Protein AF-A0A143ZZD9-F1 (afdb_monomer)

Nearest PDB structures (foldseek):
  1ru4-assembly1_A  TM=4.275E-01  e=3.429E-02  Dickeya chrysanthemi
  8tne-assembly2_B  TM=5.171E-01  e=6.444E+00  Butyrivibrio proteoclasticus
  5awf-assembly2_E  TM=1.787E-01  e=1.586E-01  Escherichia coli K-12
  6n2b-assembly1_A  TM=2.627E-01  e=2.069E+00  Caldicellulosiruptor acetigenus I77R1B
  4urr-assembly2_E  TM=2.099E-01  e=9.386E-01  Lederbergvirus Sf6

Solvent-accessible surface area (backbone atoms only — not comparable to full-atom values): 11621 Å² total; per-residue (Å²): 121,43,84,76,34,48,80,45,69,45,90,54,68,42,76,50,79,96,39,60,62,47,64,21,77,32,47,28,35,40,34,30,67,64,25,41,40,38,32,78,32,34,46,29,13,29,62,73,21,38,31,33,40,29,44,28,20,38,36,40,22,24,41,37,16,32,60,30,86,86,46,11,4,26,34,38,34,52,31,34,82,70,12,36,30,44,6,65,86,45,37,19,32,38,32,21,38,37,7,40,40,40,36,33,33,18,36,35,27,16,53,36,85,56,45,28,17,31,37,36,47,13,44,35,40,38,41,30,56,24,38,31,36,39,62,52,92,82,29,68,66,24,20,14,34,32,32,43,20,48,38,35,39,40,30,49,33,36,22,40,10,40,34,9,22,10,35,37,38,68,22,61,83,12,39,37,38,36,42,37,29,38,36,29,10,64,42,70,75,91,77,82,90,68,79,52,42,34,15,30,36,38,30,30,35,39,43,37,30,51,26,41,35,32,15,31,23,24,32,36,30,34,55,55,84,75,73,68,61,91,59,68,64,61,68,45,78,46,73,58,44,79,44,79,34,91,86,44,75,97,52,46,63,66,42,45,64,135

Foldseek 3Di:
DQAPAEEDEDPEAAADPPDQEDERAAAHEYEQVAYEYEDVHEYEYAWQYEYEYEEAYEYAYAYEWAADALTTYEYHYHYDQRHEQHYAPAANYEYYANYEYAEEHYEFEYNDAQEENHYEPYAEYHYEHYEFDDPHQPHANYESYAYQHQEYEYEQYEFHQAQYADEHHPHLNHEYEYHEYEFEHAHDDPDDPDAGDANYEHRHAYEYENYEFEDLAARYEHEDDPPQDPWRPRYDYYNYHYHHHPNSPPHYNYTYDD

Mean predicted aligned error: 4.55 Å

Secondary structure (DSSP, 8-state):
-TTT-EEEE-SS-EEETT-SEEEESS-EEEE-TT-EEEEEEEEEE-TT-EEEEESSEEEEEEEEE---TT---EEEEE--TTEEEEESSS-SEEE-TT-EEEEES-EEEE--TT-EEEEE-SSEEEEES-EEEE--TT-SS-EEEEE--SEEEEES-EEE-TTSEEEEE--TT-EEEEES-EEEE----SSSSPPPPPSEEESSEEEEES-EEEESS-SEEE--SSSPPSS--SEEEES-EEEEPTT--S--SEEE--

Sequence (258 aa):
MADQGGEIKLTDNVNIENASEVVFSKDTTIDMNGYTLDINGSIKSAVGTTLTVKGNGVLNGALYADRKFNNGSNLVIEAGDDFTVNSPGDYAVYSGLGSSVTIHGGTYINSKKGNSVIQMLGNSLEIKDATINVAVDTVLNGAGISSNASENYLENVTVNGKYSIAVDFVNEYGKAVIRGGSFITDKKVDDGGFKPNPTIRYKGSLDISGADITRIGHGILYSRSNPVPTEAENLTCTGCTFHVVEGSVGYNDIDYRK

Structure (mmCIF, N/CA/C/O backbone):
data_AF-A0A143ZZD9-F1
#
_entry.id   AF-A0A143ZZD9-F1
#
loop_
_atom_site.group_PDB
_atom_site.id
_atom_site.type_symbol
_atom_site.label_atom_id
_atom_site.label_alt_id
_atom_site.label_comp_id
_atom_site.label_asym_id
_atom_site.label_entity_id
_atom_site.label_seq_id
_atom_site.pdbx_PDB_ins_code
_atom_site.Cartn_x
_atom_site.Cartn_y
_atom_site.Cartn_z
_atom_site.occupancy
_atom_site.B_iso_or_equiv
_atom_site.auth_seq_id
_atom_site.auth_comp_id
_atom_site.auth_asym_id
_atom_site.auth_atom_id
_atom_site.pdbx_PDB_model_num
ATOM 1 N N . MET A 1 1 ? -16.157 4.409 24.469 1.00 53.84 1 MET A N 1
ATOM 2 C CA . MET A 1 1 ? -15.141 3.408 24.075 1.00 53.84 1 MET A CA 1
ATOM 3 C C . MET A 1 1 ? -13.836 4.077 23.654 1.00 53.84 1 MET A C 1
ATOM 5 O O . MET A 1 1 ? -12.802 3.678 24.164 1.00 53.84 1 MET A O 1
ATOM 9 N N . ALA A 1 2 ? -13.866 5.130 22.829 1.00 60.47 2 ALA A N 1
ATOM 10 C CA . ALA A 1 2 ? -12.647 5.735 22.285 1.00 60.47 2 ALA A CA 1
ATOM 11 C C . ALA A 1 2 ? -11.718 6.481 23.276 1.00 60.47 2 ALA A C 1
ATOM 13 O O . ALA A 1 2 ? -10.512 6.530 23.052 1.00 60.47 2 ALA A O 1
ATOM 14 N N . ASP A 1 3 ? -12.238 7.004 24.393 1.00 60.69 3 ASP A N 1
ATOM 15 C CA . ASP A 1 3 ? -11.459 7.858 25.316 1.00 60.69 3 ASP A CA 1
ATOM 16 C C . ASP A 1 3 ? -10.693 7.109 26.422 1.00 60.69 3 ASP A C 1
ATOM 18 O O . ASP A 1 3 ? -9.952 7.710 27.214 1.00 60.69 3 ASP A O 1
ATOM 22 N N . GLN A 1 4 ? -10.878 5.791 26.531 1.00 68.81 4 GLN A N 1
ATOM 23 C CA . GLN A 1 4 ? -10.247 4.995 27.589 1.00 68.81 4 GLN A CA 1
ATOM 24 C C . GLN A 1 4 ? -8.945 4.319 27.140 1.00 68.81 4 GLN A C 1
ATOM 26 O O . GLN A 1 4 ? -8.066 4.143 27.983 1.00 68.81 4 GLN A O 1
ATOM 31 N N . GLY A 1 5 ? -8.762 4.077 25.837 1.00 80.81 5 GLY A N 1
ATOM 32 C CA . GLY A 1 5 ? -7.651 3.274 25.316 1.00 80.81 5 GLY A CA 1
ATOM 33 C C . GLY A 1 5 ? -7.784 1.793 25.688 1.00 80.81 5 GLY A C 1
ATOM 34 O O . GLY A 1 5 ? -8.827 1.360 26.181 1.00 80.81 5 GLY A O 1
ATOM 35 N N . GLY A 1 6 ? -6.710 1.029 25.493 1.00 92.31 6 GLY A N 1
ATOM 36 C CA . GLY A 1 6 ? -6.640 -0.383 25.883 1.00 92.31 6 GLY A CA 1
ATOM 37 C C . GLY A 1 6 ? -7.172 -1.339 24.817 1.00 92.31 6 GLY A C 1
ATOM 38 O O . GLY A 1 6 ? -7.123 -1.040 23.629 1.00 92.31 6 GLY A O 1
ATOM 39 N N . GLU A 1 7 ? -7.636 -2.518 25.225 1.00 95.56 7 GLU A N 1
ATOM 40 C CA . GLU A 1 7 ? -8.109 -3.555 24.303 1.00 95.56 7 GLU A CA 1
ATOM 41 C C . GLU A 1 7 ? -9.639 -3.601 24.251 1.00 95.56 7 GLU A C 1
ATOM 43 O O . GLU A 1 7 ? -10.313 -3.751 25.271 1.00 95.56 7 GLU A O 1
ATOM 48 N N . ILE A 1 8 ? -10.181 -3.495 23.041 1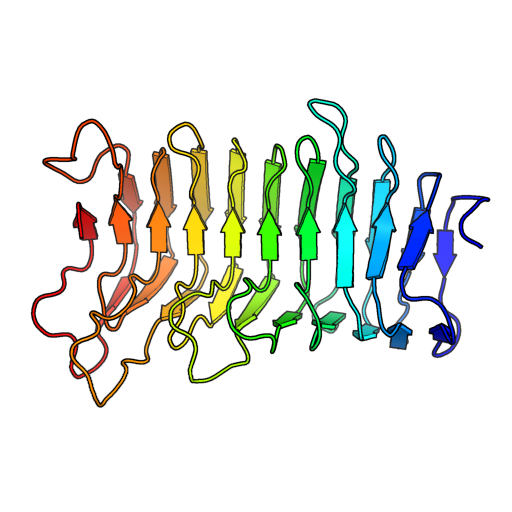.00 95.19 8 ILE A N 1
ATOM 49 C CA . ILE A 1 8 ? -11.589 -3.693 22.718 1.00 95.19 8 ILE A CA 1
ATOM 50 C C . ILE A 1 8 ? -11.681 -5.005 21.955 1.00 95.19 8 ILE A C 1
ATOM 52 O O . ILE A 1 8 ? -11.247 -5.091 20.809 1.00 95.19 8 ILE A O 1
ATOM 56 N N . LYS A 1 9 ? -12.259 -6.023 22.585 1.00 96.44 9 LYS A N 1
ATOM 57 C CA . LYS A 1 9 ? -12.524 -7.305 21.939 1.00 96.44 9 LYS A CA 1
ATOM 58 C C . LYS A 1 9 ? -13.968 -7.374 21.472 1.00 96.44 9 LYS A C 1
ATOM 60 O O . LYS A 1 9 ? -14.876 -7.252 22.293 1.00 96.44 9 LYS A O 1
ATOM 65 N N . LEU A 1 10 ? -14.178 -7.589 20.175 1.00 97.12 10 LEU A N 1
ATOM 66 C CA . LEU A 1 10 ? -15.518 -7.794 19.638 1.00 97.12 10 LEU A CA 1
ATOM 67 C C . LEU A 1 10 ? -16.070 -9.141 20.119 1.00 97.12 10 LEU A C 1
ATOM 69 O O . LEU A 1 10 ? -15.410 -10.182 20.053 1.00 97.12 10 LEU A O 1
ATOM 73 N N . THR A 1 11 ? -17.294 -9.115 20.636 1.00 97.19 11 THR A N 1
ATOM 74 C CA . THR A 1 11 ? -18.030 -10.312 21.076 1.00 97.19 11 THR A CA 1
ATOM 75 C C . THR A 1 11 ? -19.291 -10.561 20.255 1.00 97.19 11 THR A C 1
ATOM 77 O O . THR A 1 11 ? -19.959 -11.561 20.482 1.00 97.19 11 THR A O 1
ATOM 80 N N . ASP A 1 12 ? -19.615 -9.641 19.350 1.00 98.06 12 ASP A N 1
ATOM 81 C CA . ASP A 1 12 ? -20.697 -9.707 18.371 1.00 98.06 12 ASP A CA 1
ATOM 82 C C . ASP A 1 12 ? -20.350 -8.746 17.217 1.00 98.06 12 ASP A C 1
ATOM 84 O O . ASP A 1 12 ? -19.409 -7.949 17.330 1.00 98.06 12 ASP A O 1
ATOM 88 N N . ASN A 1 13 ? -21.112 -8.796 16.128 1.00 98.12 13 ASN A N 1
ATOM 89 C CA . ASN A 1 13 ? -21.052 -7.790 15.076 1.00 98.12 13 ASN A CA 1
ATOM 90 C C . ASN A 1 13 ? -21.440 -6.417 15.640 1.00 98.12 13 ASN A C 1
ATOM 92 O O . ASN A 1 13 ? -22.396 -6.283 16.408 1.00 98.12 13 ASN A O 1
ATOM 96 N N . VAL A 1 14 ? -20.713 -5.380 15.236 1.00 97.25 14 VAL A N 1
ATOM 97 C CA . VAL A 1 14 ? -20.917 -4.011 15.713 1.00 97.25 14 VAL A CA 1
ATOM 98 C C . VAL A 1 14 ? -21.222 -3.108 14.533 1.00 97.25 14 VAL A C 1
ATOM 100 O O . VAL A 1 14 ? -20.410 -2.984 13.625 1.00 97.25 14 VAL A O 1
ATOM 103 N N . ASN A 1 15 ? -22.359 -2.417 14.594 1.00 96.38 15 ASN A N 1
ATOM 104 C CA . ASN A 1 15 ? -22.701 -1.348 13.664 1.00 96.38 15 ASN A CA 1
ATOM 105 C C . ASN A 1 15 ? -22.587 0.009 14.365 1.00 96.38 15 ASN A C 1
ATOM 107 O O . ASN A 1 15 ? -23.293 0.277 15.341 1.00 96.38 15 ASN A O 1
ATOM 111 N N . ILE A 1 16 ? -21.691 0.868 13.885 1.00 93.31 16 ILE A N 1
ATOM 112 C CA . ILE A 1 16 ? -21.521 2.229 14.394 1.00 93.31 16 ILE A CA 1
ATOM 113 C C . ILE A 1 16 ? -22.418 3.158 13.578 1.00 93.31 16 ILE A C 1
ATOM 115 O O . ILE A 1 16 ? -22.030 3.725 12.554 1.00 93.31 16 ILE A O 1
ATOM 119 N N . GLU A 1 17 ? -23.645 3.324 14.059 1.00 87.12 17 GLU A N 1
ATOM 120 C CA . GLU A 1 17 ? -24.625 4.215 13.449 1.00 87.12 17 GLU A CA 1
ATOM 121 C C . GLU A 1 17 ? -24.361 5.677 13.843 1.00 87.12 17 GLU A C 1
ATOM 123 O O . GLU A 1 17 ? -24.069 5.990 14.997 1.00 87.12 17 GLU A O 1
ATOM 128 N N . ASN A 1 18 ? -24.520 6.597 12.886 1.00 84.50 18 ASN A N 1
ATOM 129 C CA . ASN A 1 18 ? -24.444 8.055 13.082 1.00 84.50 18 ASN A CA 1
ATOM 130 C C . ASN A 1 18 ? -23.054 8.644 13.392 1.00 84.50 18 ASN A C 1
ATOM 132 O O . ASN A 1 18 ? -22.969 9.796 13.818 1.00 84.50 18 ASN A O 1
ATOM 136 N N . ALA A 1 19 ? -21.967 7.916 13.125 1.00 86.19 19 ALA A N 1
ATOM 137 C CA . ALA A 1 19 ? -20.615 8.472 13.147 1.00 86.19 19 ALA A CA 1
ATOM 138 C C . ALA A 1 19 ? -19.928 8.285 11.791 1.00 86.19 19 ALA A C 1
ATOM 140 O O . ALA A 1 19 ? -19.825 7.171 11.283 1.00 86.19 19 ALA A O 1
ATOM 141 N N . SER A 1 20 ? -19.418 9.377 11.218 1.00 88.50 20 SER A N 1
ATOM 142 C CA . SER A 1 20 ? -18.525 9.312 10.054 1.00 88.50 20 SER A CA 1
ATOM 143 C C . SER A 1 20 ? -17.092 8.958 10.453 1.00 88.50 20 SER A C 1
ATOM 145 O O . SER A 1 20 ? -16.287 8.570 9.610 1.00 88.50 20 SER A O 1
ATOM 147 N N . GLU A 1 21 ? -16.744 9.128 11.731 1.00 91.94 21 GLU A N 1
ATOM 148 C CA . GLU A 1 21 ? -15.408 8.866 12.258 1.00 91.94 21 GLU A CA 1
ATOM 149 C C . GLU A 1 21 ? -15.482 8.426 13.723 1.00 91.94 21 GLU A C 1
ATOM 151 O O . GLU A 1 21 ? -16.224 9.010 14.514 1.00 91.94 21 GLU A O 1
ATOM 156 N N . VAL A 1 22 ? -14.667 7.442 14.097 1.00 93.56 22 VAL A N 1
ATOM 157 C CA . VAL A 1 22 ? -14.357 7.119 15.495 1.00 93.56 22 VAL A CA 1
ATOM 158 C C . VAL A 1 22 ? -12.868 7.318 15.705 1.00 93.56 22 VAL A C 1
ATOM 160 O O . VAL A 1 22 ? -12.057 6.624 15.099 1.00 93.56 22 VAL A O 1
ATOM 163 N N . VAL A 1 23 ? -12.513 8.276 16.559 1.00 94.50 23 VAL A N 1
ATOM 164 C CA . VAL A 1 23 ? -11.123 8.678 16.797 1.00 94.50 23 VAL A CA 1
ATOM 165 C C . VAL A 1 23 ? -10.688 8.238 18.187 1.00 94.50 23 VAL A C 1
ATOM 167 O O . VAL A 1 23 ? -11.232 8.705 19.186 1.00 94.50 23 VAL A O 1
ATOM 170 N N . PHE A 1 24 ? -9.685 7.368 18.255 1.00 94.75 24 PHE A N 1
ATOM 171 C CA . PHE A 1 24 ? -9.070 6.931 19.501 1.00 94.75 24 PHE A CA 1
ATOM 172 C C . PHE A 1 24 ? -8.001 7.929 19.942 1.00 94.75 24 PHE A C 1
ATOM 174 O O . PHE A 1 24 ? -6.993 8.120 19.266 1.00 94.75 24 PHE A O 1
ATOM 181 N N . SER A 1 25 ? -8.232 8.576 21.087 1.00 94.12 25 SER A N 1
ATOM 182 C CA . SER A 1 25 ? -7.338 9.584 21.679 1.00 94.12 25 SER A CA 1
ATOM 183 C C . SER A 1 25 ? -6.225 8.983 22.548 1.00 94.12 25 SER A C 1
ATOM 185 O O . SER A 1 25 ? -5.414 9.711 23.122 1.00 94.12 25 SER A O 1
ATOM 187 N N . LYS A 1 26 ? -6.186 7.652 22.644 1.00 94.06 26 LYS A N 1
ATOM 188 C CA . LYS A 1 26 ? -5.197 6.852 23.367 1.00 94.06 26 LYS A CA 1
ATOM 189 C C . LYS A 1 26 ? -4.886 5.592 22.577 1.00 94.06 26 LYS A C 1
ATOM 191 O O . LYS A 1 26 ? -5.716 5.140 21.786 1.00 94.06 26 LYS A O 1
ATOM 196 N N . ASP A 1 27 ? -3.740 4.993 22.879 1.00 96.62 27 ASP A N 1
ATOM 197 C CA . ASP A 1 27 ? -3.358 3.705 22.312 1.00 96.62 27 ASP A CA 1
ATOM 198 C C . ASP A 1 27 ? -4.459 2.671 22.538 1.00 96.62 27 ASP A C 1
ATOM 200 O O . ASP A 1 27 ? -4.914 2.449 23.667 1.00 96.62 27 ASP A O 1
ATOM 204 N N . THR A 1 28 ? -4.922 2.084 21.439 1.00 97.38 28 THR A N 1
ATOM 205 C CA . THR A 1 28 ? -6.075 1.188 21.436 1.00 97.38 28 THR A CA 1
ATOM 206 C C . THR A 1 28 ? -5.804 -0.003 20.540 1.00 97.38 28 THR A C 1
ATOM 208 O O . THR A 1 28 ? -5.287 0.149 19.440 1.00 97.38 28 THR A O 1
ATOM 211 N N . THR A 1 29 ? -6.191 -1.188 20.993 1.00 97.88 29 THR A N 1
ATOM 212 C CA . THR A 1 29 ? -6.260 -2.398 20.176 1.00 97.88 29 THR A CA 1
ATOM 213 C C . THR A 1 29 ? -7.716 -2.784 19.963 1.00 97.88 29 THR A C 1
ATOM 215 O O . THR A 1 29 ? -8.461 -2.894 20.931 1.00 97.88 29 THR A O 1
ATOM 218 N N . ILE A 1 30 ? -8.112 -3.027 18.718 1.00 97.25 30 ILE A N 1
ATOM 219 C CA . ILE A 1 30 ? -9.377 -3.670 18.366 1.00 97.25 30 ILE A CA 1
ATOM 220 C C . ILE A 1 30 ? -9.064 -5.119 17.986 1.00 97.25 30 ILE A C 1
ATOM 222 O O . ILE A 1 30 ? -8.418 -5.368 16.971 1.00 97.25 30 ILE A O 1
ATOM 226 N N . ASP A 1 31 ? -9.497 -6.069 18.811 1.00 97.25 31 ASP A N 1
ATOM 227 C CA . ASP A 1 31 ? -9.520 -7.492 18.468 1.00 97.25 31 ASP A CA 1
ATOM 228 C C . ASP A 1 31 ? -10.836 -7.799 17.751 1.00 97.25 31 ASP A C 1
ATOM 230 O O . ASP A 1 31 ? -11.908 -7.802 18.366 1.00 97.25 31 ASP A O 1
ATOM 234 N N . MET A 1 32 ? -10.738 -8.034 16.444 1.00 97.94 32 MET A N 1
ATOM 235 C CA . MET A 1 32 ? -11.876 -8.304 15.570 1.00 97.94 32 MET A CA 1
ATOM 236 C C . MET A 1 32 ? -12.557 -9.631 15.914 1.00 97.94 32 MET A C 1
ATOM 238 O O . MET A 1 32 ? -13.767 -9.752 15.739 1.00 97.94 32 MET A O 1
ATOM 242 N N . ASN A 1 33 ? -11.804 -10.604 16.448 1.00 96.94 33 ASN A N 1
ATOM 243 C CA . ASN A 1 33 ? -12.307 -11.864 17.003 1.00 96.94 33 ASN A CA 1
ATOM 244 C C . ASN A 1 33 ? -13.345 -12.603 16.120 1.00 96.94 33 ASN A C 1
ATOM 246 O O . ASN A 1 33 ? -14.272 -13.232 16.625 1.00 96.94 33 ASN A O 1
ATOM 250 N N . GLY A 1 34 ? -13.197 -12.519 14.796 1.00 97.81 34 GLY A N 1
ATOM 251 C CA . GLY A 1 34 ? -14.070 -13.143 13.799 1.00 97.81 34 GLY A CA 1
ATOM 252 C C . GLY A 1 34 ? -15.352 -12.371 13.465 1.00 97.81 34 GLY A C 1
ATOM 253 O O . GLY A 1 34 ? -16.140 -12.853 12.656 1.00 97.81 34 GLY A O 1
ATOM 254 N N . TYR A 1 35 ? -15.574 -11.197 14.057 1.00 98.50 35 TYR A N 1
ATOM 255 C CA . TYR A 1 35 ? -16.793 -10.406 13.881 1.00 98.50 35 TYR A CA 1
ATOM 256 C C . TYR A 1 35 ? -16.652 -9.304 12.831 1.00 98.50 35 TYR A C 1
ATOM 258 O O . TYR A 1 35 ? -15.561 -8.965 12.363 1.00 98.50 35 TYR A O 1
ATOM 266 N N . THR A 1 36 ? -17.801 -8.740 12.461 1.00 98.44 36 THR A N 1
ATOM 267 C CA . THR A 1 36 ? -17.899 -7.588 11.567 1.00 98.44 36 THR A CA 1
ATOM 268 C C . THR A 1 36 ? -17.981 -6.290 12.364 1.00 98.44 36 THR A C 1
ATOM 270 O O . THR A 1 36 ? -18.746 -6.188 13.323 1.00 98.44 36 THR A O 1
ATOM 273 N N . LEU A 1 37 ? -17.211 -5.289 11.945 1.00 97.44 37 LEU A N 1
ATOM 274 C CA . LEU A 1 37 ? -17.324 -3.903 12.373 1.00 97.44 37 LEU A CA 1
ATOM 275 C C . LEU A 1 37 ? -17.768 -3.056 11.178 1.00 97.44 37 LEU A C 1
ATOM 277 O O . LEU A 1 37 ? -17.013 -2.867 10.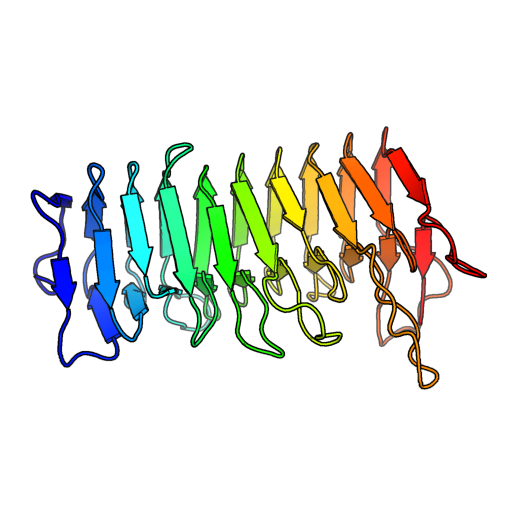225 1.00 97.44 37 LEU A O 1
ATOM 281 N N . ASP A 1 38 ? -18.985 -2.538 11.243 1.00 96.62 38 ASP A N 1
ATOM 282 C CA . ASP A 1 38 ? -19.566 -1.657 10.240 1.00 96.62 38 ASP A CA 1
ATOM 283 C C . ASP A 1 38 ? -19.475 -0.198 10.696 1.00 96.62 38 ASP A C 1
ATOM 285 O O . ASP A 1 38 ? -19.910 0.167 11.792 1.00 96.62 38 ASP A O 1
ATOM 289 N N . ILE A 1 39 ? -18.923 0.660 9.839 1.00 93.69 39 ILE A N 1
ATOM 290 C CA . ILE A 1 39 ? -18.944 2.112 10.005 1.00 93.69 39 ILE A CA 1
ATOM 291 C C . ILE A 1 39 ? -19.066 2.784 8.636 1.00 93.69 39 ILE A C 1
ATOM 293 O O . ILE A 1 39 ? -18.285 2.532 7.721 1.00 93.69 39 ILE A O 1
ATOM 297 N N . ASN A 1 40 ? -20.016 3.711 8.487 1.00 89.31 40 ASN A N 1
ATOM 298 C CA . ASN A 1 40 ? -20.133 4.531 7.276 1.00 89.31 40 ASN A CA 1
ATOM 299 C C . ASN A 1 40 ? -19.105 5.678 7.295 1.00 89.31 40 ASN A C 1
ATOM 301 O O . ASN A 1 40 ? -19.453 6.861 7.334 1.00 89.31 40 ASN A O 1
ATOM 305 N N . GLY A 1 41 ? -17.830 5.311 7.387 1.00 92.19 41 GLY A N 1
ATOM 306 C CA . GLY A 1 41 ? -16.794 6.211 7.847 1.00 92.19 41 GLY A CA 1
ATOM 307 C C . GLY A 1 41 ? -15.456 5.533 8.099 1.00 92.19 41 GLY A C 1
ATOM 308 O O . GLY A 1 41 ? -15.073 4.581 7.419 1.00 92.19 41 GLY A O 1
ATOM 309 N N . SER A 1 42 ? -14.730 6.046 9.087 1.00 93.88 42 SER A N 1
ATOM 310 C CA . SER A 1 42 ? -13.382 5.573 9.406 1.00 93.88 42 SER A CA 1
ATOM 311 C C . SER A 1 42 ? -13.140 5.398 10.897 1.00 93.88 42 SER A C 1
ATOM 313 O O . SER A 1 42 ? -13.643 6.149 11.732 1.00 93.88 42 SER A O 1
ATOM 315 N N . ILE A 1 43 ? -12.312 4.413 11.216 1.00 95.62 43 ILE A N 1
ATOM 316 C CA . ILE A 1 43 ? -11.724 4.226 12.531 1.00 95.62 43 ILE A CA 1
ATOM 317 C C . ILE A 1 43 ? -10.317 4.826 12.497 1.00 95.62 43 ILE A C 1
ATOM 319 O O . ILE A 1 43 ? -9.534 4.526 11.592 1.00 95.62 43 ILE A O 1
ATOM 323 N N . LYS A 1 44 ? -9.999 5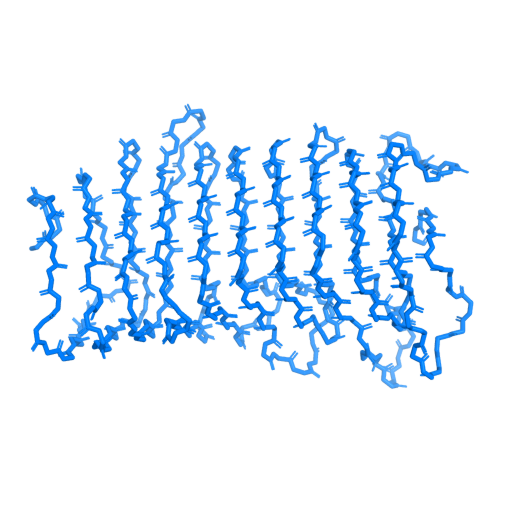.705 13.450 1.00 94.94 44 LYS A N 1
ATOM 324 C CA . LYS A 1 44 ? -8.784 6.524 13.412 1.00 94.94 44 LYS A CA 1
ATOM 325 C C . LYS A 1 44 ? -7.978 6.463 14.702 1.00 94.94 44 LYS A C 1
ATOM 327 O O . LYS A 1 44 ? -8.558 6.500 15.787 1.00 94.94 44 LYS A O 1
ATOM 332 N N . SER A 1 45 ? -6.654 6.492 14.589 1.00 95.56 45 SER A N 1
ATOM 333 C CA . SER A 1 45 ? -5.769 6.906 15.684 1.00 95.56 45 SER A CA 1
ATOM 334 C C . SER A 1 45 ? -5.562 8.419 15.667 1.00 95.56 45 SER A C 1
ATOM 336 O O . SER A 1 45 ? -5.316 9.020 14.619 1.00 95.56 45 SER A O 1
ATOM 338 N N . ALA A 1 46 ? -5.659 9.053 16.836 1.00 93.88 46 ALA A N 1
ATOM 339 C CA . ALA A 1 46 ? -5.294 10.454 17.002 1.00 93.88 46 ALA A CA 1
ATOM 340 C C . ALA A 1 46 ? -3.771 10.637 16.956 1.00 93.88 46 ALA A C 1
ATOM 342 O O . ALA A 1 46 ? -2.997 9.728 17.261 1.00 93.88 46 ALA A O 1
ATOM 343 N N . VAL A 1 47 ? -3.336 11.852 16.633 1.00 94.00 47 VAL A N 1
ATOM 344 C CA . VAL A 1 47 ? -1.932 12.289 16.670 1.00 94.00 47 VAL A CA 1
ATOM 345 C C . VAL A 1 47 ? -1.201 11.803 17.929 1.00 94.00 47 VAL A C 1
ATOM 347 O O . VAL A 1 47 ? -1.655 12.051 19.046 1.00 94.00 47 VAL A O 1
ATOM 350 N N . GLY A 1 48 ? -0.033 11.179 17.748 1.00 92.75 48 GLY A N 1
ATOM 351 C CA . GLY A 1 48 ? 0.803 10.686 18.846 1.00 92.75 48 GLY A CA 1
ATOM 352 C C . GLY A 1 48 ? 0.305 9.403 19.518 1.00 92.75 48 GLY A C 1
ATOM 353 O O . GLY A 1 48 ? 0.833 9.046 20.567 1.00 92.75 48 GLY A O 1
ATOM 354 N N . THR A 1 49 ? -0.691 8.725 18.941 1.00 95.44 49 THR A N 1
ATOM 355 C CA . THR A 1 49 ? -1.227 7.451 19.447 1.00 95.44 49 THR A CA 1
ATOM 356 C C . THR A 1 49 ? -1.120 6.344 18.406 1.00 95.44 49 THR A C 1
ATOM 358 O O . THR A 1 49 ? -0.894 6.604 17.220 1.00 95.44 49 THR A O 1
ATOM 361 N N . THR A 1 50 ? -1.312 5.107 18.850 1.00 96.88 50 THR A N 1
ATOM 362 C CA . THR A 1 50 ? -1.335 3.909 18.012 1.00 96.88 50 THR A CA 1
ATOM 363 C C . THR A 1 50 ? -2.707 3.251 18.056 1.00 96.88 50 THR A C 1
ATOM 365 O O . THR A 1 50 ? -3.221 2.932 19.127 1.00 96.88 50 THR A O 1
ATOM 368 N N . LEU A 1 51 ? -3.285 3.000 16.884 1.00 97.88 51 LEU A N 1
ATOM 369 C CA . LEU A 1 51 ? -4.412 2.085 16.748 1.00 97.88 51 LEU A CA 1
ATOM 370 C C . LEU A 1 51 ? -3.893 0.764 16.183 1.00 97.88 51 LEU A C 1
ATOM 372 O O . LEU A 1 51 ? -3.344 0.725 15.082 1.00 97.88 51 LEU A O 1
ATOM 376 N N . THR A 1 52 ? -4.107 -0.302 16.943 1.00 98.38 52 THR A N 1
ATOM 377 C CA . THR A 1 52 ? -3.846 -1.672 16.525 1.00 98.38 52 THR A CA 1
ATOM 378 C C . THR A 1 52 ? -5.159 -2.355 16.162 1.00 98.38 52 THR A C 1
ATOM 380 O O . THR A 1 52 ? -6.118 -2.289 16.927 1.00 98.38 52 THR A O 1
ATOM 383 N N . VAL A 1 53 ? -5.218 -3.044 15.029 1.00 98.19 53 VAL A N 1
ATOM 384 C CA . VAL A 1 53 ? -6.315 -3.957 14.677 1.00 98.19 53 VAL A CA 1
ATOM 385 C C . VAL A 1 53 ? -5.734 -5.356 14.585 1.00 98.19 53 VAL A C 1
ATOM 387 O O . VAL A 1 53 ? -4.713 -5.535 13.929 1.00 98.19 53 VAL A O 1
ATOM 390 N N . LYS A 1 54 ? -6.334 -6.339 15.258 1.00 97.50 54 LYS A N 1
ATOM 391 C CA . LYS A 1 54 ? -5.827 -7.715 15.254 1.00 97.50 54 LYS A CA 1
ATOM 392 C C . LYS A 1 54 ? -6.921 -8.759 15.076 1.00 97.50 54 LYS A C 1
ATOM 394 O O . LYS A 1 54 ? -8.077 -8.521 15.424 1.00 97.50 54 LYS A O 1
ATOM 399 N N . GLY A 1 55 ? -6.509 -9.935 14.609 1.00 97.00 55 GLY A N 1
ATOM 400 C CA . GLY A 1 55 ? -7.379 -11.095 14.432 1.00 97.00 55 GLY A CA 1
ATOM 401 C C . GLY A 1 55 ? -8.218 -11.046 13.152 1.00 97.00 55 GLY A C 1
ATOM 402 O O . GLY A 1 55 ? -8.219 -10.062 12.416 1.00 97.00 55 GLY A O 1
ATOM 403 N N . ASN A 1 56 ? -8.928 -12.142 12.883 1.00 98.06 56 ASN A N 1
ATOM 404 C CA . ASN A 1 56 ? -9.819 -12.263 11.727 1.00 98.06 56 ASN A CA 1
ATOM 405 C C . ASN A 1 56 ? -11.109 -11.461 11.926 1.00 98.06 56 ASN A C 1
ATOM 407 O O . ASN A 1 56 ? -11.510 -11.197 13.058 1.00 98.06 56 ASN A O 1
ATOM 411 N N . GLY A 1 57 ? -11.793 -11.130 10.833 1.00 98.12 57 GLY A N 1
ATOM 412 C CA . GLY A 1 57 ? -13.059 -10.398 10.849 1.00 98.12 57 GLY A CA 1
ATOM 413 C C . GLY A 1 57 ? -13.206 -9.494 9.631 1.00 98.12 57 GLY A C 1
ATOM 414 O O . GLY A 1 57 ? -12.357 -9.482 8.743 1.00 98.12 57 GLY A O 1
ATOM 415 N N . VAL A 1 58 ? -14.280 -8.713 9.593 1.00 98.31 58 VAL A N 1
ATOM 416 C CA . VAL A 1 58 ? -14.549 -7.796 8.479 1.00 98.31 58 VAL A CA 1
ATOM 417 C C . VAL A 1 58 ? -14.712 -6.382 9.010 1.00 98.31 58 VAL A C 1
ATOM 419 O O . VAL A 1 58 ? -15.526 -6.138 9.890 1.00 98.31 58 VAL A O 1
ATOM 422 N N . LEU A 1 59 ? -13.960 -5.435 8.465 1.00 97.62 59 LEU A N 1
ATOM 423 C CA . LEU A 1 59 ? -14.202 -4.010 8.639 1.00 97.62 59 LEU A CA 1
ATOM 424 C C . LEU A 1 59 ? -14.840 -3.463 7.364 1.00 97.62 59 LEU A C 1
ATOM 426 O O . LEU A 1 59 ? -14.179 -3.373 6.330 1.00 97.62 59 LEU A O 1
ATOM 430 N N . ASN A 1 60 ? -16.101 -3.050 7.443 1.00 96.56 60 ASN A N 1
ATOM 431 C CA . ASN A 1 60 ? -16.736 -2.269 6.386 1.00 96.56 60 ASN A CA 1
ATOM 432 C C . ASN A 1 60 ? -16.605 -0.791 6.756 1.00 96.56 60 ASN A C 1
ATOM 434 O O . ASN A 1 60 ? -17.326 -0.282 7.611 1.00 96.56 60 ASN A O 1
ATOM 438 N N . GLY A 1 61 ? -15.624 -0.128 6.155 1.00 95.06 61 GLY A N 1
ATOM 439 C CA . GLY A 1 61 ? -15.152 1.192 6.547 1.00 95.06 61 GLY A CA 1
ATOM 440 C C . GLY A 1 61 ? -13.677 1.351 6.197 1.00 95.06 61 GLY A C 1
ATOM 441 O O . GLY A 1 61 ? -13.155 0.648 5.332 1.00 95.06 61 GLY A O 1
ATOM 442 N N . ALA A 1 62 ? -12.993 2.263 6.880 1.00 95.94 62 ALA A N 1
ATOM 443 C CA . ALA A 1 62 ? -11.586 2.540 6.615 1.00 95.94 62 ALA A CA 1
ATOM 444 C C . ALA A 1 62 ? -10.743 2.742 7.878 1.00 95.94 62 ALA A C 1
ATOM 446 O O . ALA A 1 62 ? -11.262 3.143 8.921 1.00 95.94 62 ALA A O 1
ATOM 447 N N . LEU A 1 63 ? -9.430 2.523 7.763 1.00 97.50 63 LEU A N 1
ATOM 448 C CA . LEU A 1 63 ? -8.450 2.714 8.839 1.00 97.50 63 LEU A CA 1
ATOM 449 C C . LEU A 1 63 ? -7.567 3.932 8.571 1.00 97.50 63 LEU A C 1
ATOM 451 O O . LEU A 1 63 ? -6.993 4.059 7.489 1.00 97.50 63 LEU A O 1
ATOM 455 N N . TYR A 1 64 ? -7.483 4.847 9.540 1.00 95.62 64 TYR A N 1
ATOM 456 C CA . TYR A 1 64 ? -6.807 6.138 9.372 1.00 95.62 64 TYR A CA 1
ATOM 457 C C . TYR A 1 64 ? -5.763 6.398 10.455 1.00 95.62 64 TYR A C 1
ATOM 459 O O . TYR A 1 64 ? -6.062 6.341 11.646 1.00 95.62 64 TYR A O 1
ATOM 467 N N . ALA A 1 65 ? -4.568 6.786 10.018 1.00 95.19 65 ALA A N 1
ATOM 468 C CA . ALA A 1 65 ? -3.575 7.433 10.861 1.00 95.19 65 ALA A CA 1
ATOM 469 C C . ALA A 1 65 ? -3.686 8.954 10.663 1.00 95.19 65 ALA A C 1
ATOM 471 O O . ALA A 1 65 ? -3.416 9.465 9.568 1.00 95.19 65 ALA A O 1
ATOM 472 N N . ASP A 1 66 ? -4.102 9.690 11.695 1.00 89.44 66 ASP A N 1
ATOM 473 C CA . ASP A 1 66 ? -4.162 11.147 11.657 1.00 89.44 66 ASP A CA 1
ATOM 474 C C . ASP A 1 66 ? -2.777 11.803 11.511 1.00 89.44 66 ASP A C 1
ATOM 476 O O . ASP A 1 66 ? -1.747 11.284 11.956 1.00 89.44 66 ASP A O 1
ATOM 480 N N . ARG A 1 67 ? -2.765 12.967 10.854 1.00 87.44 67 ARG A N 1
ATOM 481 C CA . ARG A 1 67 ? -1.561 13.666 10.400 1.00 87.44 67 ARG A CA 1
ATOM 482 C C . ARG A 1 67 ? -1.064 14.684 11.417 1.00 87.44 67 ARG A C 1
ATOM 484 O O . ARG A 1 67 ? -1.816 15.528 11.898 1.00 87.44 67 ARG A O 1
ATOM 491 N N . LYS A 1 68 ? 0.253 14.741 11.585 1.00 81.12 68 LYS A N 1
ATOM 492 C CA . LYS A 1 68 ? 0.958 15.918 12.101 1.00 81.12 68 LYS A CA 1
ATOM 493 C C . LYS A 1 68 ? 2.409 15.840 11.662 1.00 81.12 68 LYS A C 1
ATOM 495 O O . LYS A 1 68 ? 3.061 14.815 11.824 1.00 81.12 68 LYS A O 1
ATOM 500 N N . PHE A 1 69 ? 2.922 16.938 11.113 1.00 74.31 69 PHE A N 1
ATOM 501 C CA . PHE A 1 69 ? 4.307 17.002 10.655 1.00 74.31 69 PHE A CA 1
ATOM 502 C C . PHE A 1 69 ? 5.269 16.560 11.776 1.00 74.31 69 PHE A C 1
ATOM 504 O O . PHE A 1 69 ? 5.230 17.117 12.873 1.00 74.31 69 PHE A O 1
ATOM 511 N N . ASN A 1 70 ? 6.083 15.534 11.496 1.00 72.06 70 ASN A N 1
ATOM 512 C CA . ASN A 1 70 ? 7.037 14.877 12.407 1.00 72.06 70 ASN A CA 1
ATOM 513 C C . ASN A 1 70 ? 6.469 14.226 13.682 1.00 72.06 70 ASN A C 1
ATOM 515 O O . ASN A 1 70 ? 7.245 13.833 14.548 1.00 72.06 70 ASN A O 1
ATOM 519 N N . ASN A 1 71 ? 5.151 14.119 13.836 1.00 81.31 71 ASN A N 1
ATOM 520 C CA . ASN A 1 71 ? 4.542 13.531 15.030 1.00 81.31 71 ASN A CA 1
ATOM 521 C C . ASN A 1 71 ? 3.134 13.017 14.716 1.00 81.31 71 ASN A C 1
ATOM 523 O O . ASN A 1 71 ? 2.180 13.408 15.381 1.00 81.31 71 ASN A O 1
ATOM 527 N N . GLY A 1 72 ? 2.991 12.252 13.631 1.00 87.44 72 GLY A N 1
ATOM 528 C CA . GLY A 1 72 ? 1.713 11.663 13.242 1.00 87.44 72 GLY A CA 1
ATOM 529 C C . GLY A 1 72 ? 1.283 10.563 14.210 1.00 87.44 72 GLY A C 1
ATOM 530 O O . GLY A 1 72 ? 1.801 10.432 15.318 1.00 87.44 72 GLY A O 1
ATOM 531 N N . SER A 1 73 ? 0.296 9.787 13.803 1.00 93.19 73 SER A N 1
ATOM 532 C CA . SER A 1 73 ? -0.166 8.619 14.557 1.00 93.19 73 SER A CA 1
ATOM 533 C C . SER A 1 73 ? 0.335 7.327 13.916 1.00 93.19 73 SER A C 1
ATOM 535 O O . SER A 1 73 ? 0.928 7.349 12.837 1.00 93.19 73 SER A O 1
ATOM 537 N N . ASN A 1 74 ? 0.106 6.195 14.570 1.00 95.88 74 ASN A N 1
ATOM 538 C CA . ASN A 1 74 ? 0.479 4.892 14.037 1.00 95.88 74 ASN A CA 1
ATOM 539 C C . ASN A 1 74 ? -0.760 4.036 13.780 1.00 95.88 74 ASN A C 1
ATOM 541 O O . ASN A 1 74 ? -1.740 4.088 14.535 1.00 95.88 74 ASN A O 1
ATOM 545 N N . LEU A 1 75 ? -0.683 3.227 12.727 1.00 97.81 75 LEU A N 1
ATOM 546 C CA . LEU A 1 75 ? -1.571 2.096 12.495 1.00 97.81 75 LEU A CA 1
ATOM 547 C C . LEU A 1 75 ? -0.750 0.817 12.477 1.00 97.81 75 LEU A C 1
ATOM 549 O O . LEU A 1 75 ? 0.238 0.721 11.749 1.00 97.81 75 LEU A O 1
ATOM 553 N N . VAL A 1 76 ? -1.194 -0.165 13.248 1.00 98.38 76 VAL A N 1
ATOM 554 C CA . VAL A 1 76 ? -0.642 -1.518 13.235 1.00 98.38 76 VAL A CA 1
ATOM 555 C C . VAL A 1 76 ? -1.787 -2.477 12.952 1.00 98.38 76 VAL A C 1
ATOM 557 O O . VAL A 1 76 ? -2.798 -2.460 13.648 1.00 98.38 76 VAL A O 1
ATOM 560 N N . ILE A 1 77 ? -1.673 -3.293 11.915 1.00 98.50 77 ILE A N 1
ATOM 561 C CA . ILE A 1 77 ? -2.693 -4.276 11.566 1.00 98.50 77 ILE A CA 1
ATOM 562 C C . ILE A 1 77 ? -2.037 -5.651 11.609 1.00 98.50 77 ILE A C 1
ATOM 564 O O . ILE A 1 77 ? -1.243 -5.979 10.740 1.00 98.50 77 ILE A O 1
ATOM 568 N N . GLU A 1 78 ? -2.360 -6.419 12.647 1.00 97.69 78 GLU A N 1
ATOM 569 C CA . GLU A 1 78 ? -1.916 -7.800 12.870 1.00 97.69 78 GLU A CA 1
ATOM 570 C C . GLU A 1 78 ? -3.069 -8.746 12.514 1.00 97.69 78 GLU A C 1
ATOM 572 O O . GLU A 1 78 ? -3.756 -9.317 13.372 1.00 97.69 78 GLU A O 1
ATOM 577 N N . ALA A 1 79 ? -3.350 -8.812 11.220 1.00 91.50 79 ALA A N 1
ATOM 578 C CA . ALA A 1 79 ? -4.450 -9.564 10.653 1.00 91.50 79 ALA A CA 1
ATOM 579 C C . ALA A 1 79 ? -4.092 -11.048 10.492 1.00 91.50 79 ALA A C 1
ATOM 581 O O . ALA A 1 79 ? -2.949 -11.407 10.220 1.00 91.50 79 ALA A O 1
ATOM 582 N N . GLY A 1 80 ? -5.090 -11.922 10.636 1.00 85.44 80 GLY A N 1
ATOM 583 C CA . GLY A 1 80 ? -4.988 -13.273 10.083 1.00 85.44 80 GLY A CA 1
ATOM 584 C C . GLY A 1 80 ? -5.496 -13.312 8.638 1.00 85.44 80 GLY A C 1
ATOM 585 O O . GLY A 1 80 ? -5.997 -12.312 8.117 1.00 85.44 80 GLY A O 1
ATOM 586 N N . ASP A 1 81 ? -5.386 -14.478 7.999 1.00 87.06 81 ASP A N 1
ATOM 587 C CA . ASP A 1 81 ? -5.689 -14.666 6.570 1.00 87.06 81 ASP A CA 1
ATOM 588 C C . ASP A 1 81 ? -7.128 -14.265 6.186 1.00 87.06 81 ASP A C 1
ATOM 590 O O . ASP A 1 81 ? -7.360 -13.779 5.079 1.00 87.06 81 ASP A O 1
ATOM 594 N N . ASP A 1 82 ? -8.086 -14.400 7.113 1.00 93.94 82 ASP A N 1
ATOM 595 C CA . ASP A 1 82 ? -9.509 -14.107 6.879 1.00 93.94 82 ASP A CA 1
ATOM 596 C C . ASP A 1 82 ? -9.920 -12.681 7.291 1.00 93.94 82 ASP A C 1
ATOM 598 O O . ASP A 1 82 ? -11.109 -12.353 7.324 1.00 93.94 82 ASP A O 1
ATOM 602 N N . PHE A 1 83 ? -8.976 -11.810 7.656 1.00 98.31 83 PHE A N 1
ATOM 603 C CA . PHE A 1 83 ? -9.294 -10.407 7.915 1.00 98.31 83 PHE A CA 1
ATOM 604 C C . PHE A 1 83 ? -9.523 -9.642 6.607 1.00 98.31 83 PHE A C 1
ATOM 606 O O . PHE A 1 83 ? -8.723 -9.733 5.675 1.00 98.31 83 PHE A O 1
ATOM 613 N N . THR A 1 84 ? -10.585 -8.838 6.537 1.00 98.25 84 THR A N 1
ATOM 614 C CA . THR A 1 84 ? -10.886 -8.011 5.359 1.00 98.25 84 THR A CA 1
ATOM 615 C C . THR A 1 84 ? -11.239 -6.576 5.732 1.00 98.25 84 THR A C 1
ATOM 617 O O . THR A 1 84 ? -12.035 -6.347 6.638 1.00 98.25 84 THR A O 1
ATOM 620 N N . VAL A 1 85 ? -10.722 -5.605 4.972 1.00 97.81 85 VAL A N 1
ATOM 621 C CA . VAL A 1 85 ? -11.192 -4.211 4.976 1.00 97.81 85 VAL A CA 1
ATOM 622 C C . VAL A 1 85 ? -11.875 -3.892 3.650 1.00 97.81 85 VAL A C 1
ATOM 624 O O . VAL A 1 85 ? -11.230 -3.877 2.599 1.00 97.81 85 VAL A O 1
ATOM 627 N N . ASN A 1 86 ? -13.168 -3.581 3.708 1.00 95.62 86 ASN A N 1
ATOM 628 C CA . ASN A 1 86 ? -13.974 -3.142 2.574 1.00 95.62 86 ASN A CA 1
ATOM 629 C C . ASN A 1 86 ? -14.283 -1.649 2.703 1.00 95.62 86 ASN A C 1
ATOM 631 O O . ASN A 1 86 ? -15.133 -1.255 3.502 1.00 95.62 86 ASN A O 1
ATOM 635 N N . SER A 1 87 ? -13.649 -0.818 1.875 1.00 91.38 87 SER A N 1
ATOM 636 C CA . SER A 1 87 ? -13.890 0.628 1.871 1.00 91.38 87 SER A CA 1
ATOM 637 C C . SER A 1 87 ? -14.484 1.093 0.541 1.00 91.38 87 SER A C 1
ATOM 639 O O . SER A 1 87 ? -13.756 1.380 -0.410 1.00 91.38 87 SER A O 1
ATOM 641 N N . PRO A 1 88 ? -15.822 1.164 0.412 1.00 81.44 88 PRO A N 1
ATOM 642 C CA . PRO A 1 88 ? -16.440 1.601 -0.836 1.00 81.44 88 PRO A CA 1
ATOM 643 C C . PRO A 1 88 ? -16.411 3.126 -1.032 1.00 81.44 88 PRO A C 1
ATOM 645 O O . PRO A 1 88 ? -16.545 3.608 -2.159 1.00 81.44 88 PRO A O 1
ATOM 648 N N . GLY A 1 89 ? -16.266 3.884 0.061 1.00 80.12 89 GLY A N 1
ATOM 649 C CA . GLY A 1 89 ? -16.399 5.343 0.097 1.00 80.12 89 GLY A CA 1
ATOM 650 C C . GLY A 1 89 ? -15.092 6.119 0.274 1.00 80.12 89 GLY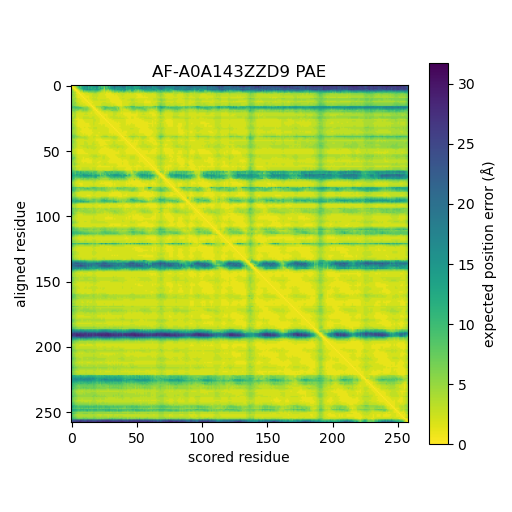 A C 1
ATOM 651 O O . GLY A 1 89 ? -15.092 7.342 0.092 1.00 80.12 89 GLY A O 1
ATOM 652 N N . ASP A 1 90 ? -13.979 5.453 0.597 1.00 82.81 90 ASP A N 1
ATOM 653 C CA . ASP A 1 90 ? -12.657 6.077 0.695 1.00 82.81 90 ASP A CA 1
ATOM 654 C C . ASP A 1 90 ? -11.510 5.065 0.520 1.00 82.81 90 ASP A C 1
ATOM 656 O O . ASP A 1 90 ? -11.715 4.013 -0.065 1.00 82.81 90 ASP A O 1
ATOM 660 N N . TYR A 1 91 ? -10.288 5.377 0.955 1.00 92.38 91 TYR A N 1
ATOM 661 C CA . TYR A 1 91 ? -9.190 4.400 1.046 1.00 92.38 91 TYR A CA 1
ATOM 662 C C . TYR A 1 91 ? -9.559 3.249 1.996 1.00 92.38 91 TYR A C 1
ATOM 664 O O . TYR A 1 91 ? -10.338 3.457 2.923 1.00 92.38 91 TYR A O 1
ATOM 672 N N . ALA A 1 92 ? -8.984 2.056 1.825 1.00 96.56 92 ALA A N 1
ATOM 673 C CA . ALA A 1 92 ? -9.065 1.012 2.855 1.00 96.56 92 ALA A CA 1
ATOM 674 C C . ALA A 1 92 ? -8.148 1.358 4.037 1.00 96.56 92 ALA A C 1
ATOM 676 O O . ALA A 1 92 ? -8.539 1.244 5.200 1.00 96.56 92 ALA A O 1
ATOM 677 N N . VAL A 1 93 ? -6.951 1.862 3.724 1.00 97.81 93 VAL A N 1
ATOM 678 C CA . VAL A 1 93 ? -5.996 2.392 4.699 1.00 97.81 93 VAL A CA 1
ATOM 679 C C . VAL A 1 93 ? -5.481 3.742 4.217 1.00 97.81 93 VAL A C 1
ATOM 681 O O . VAL A 1 93 ? -5.021 3.871 3.082 1.00 97.81 93 VAL A O 1
ATOM 684 N N . TYR A 1 94 ? -5.531 4.747 5.085 1.00 96.12 94 TYR A N 1
ATOM 685 C CA . TYR A 1 94 ? -4.962 6.068 4.839 1.00 96.12 94 TYR A CA 1
ATOM 686 C C . TYR A 1 94 ? -4.018 6.463 5.974 1.00 96.12 94 TYR A C 1
ATOM 688 O O . TYR A 1 94 ? -4.350 6.324 7.150 1.00 96.12 94 TYR A O 1
ATOM 696 N N . SER A 1 95 ? -2.865 7.036 5.637 1.00 94.38 95 SER A N 1
ATOM 697 C CA . SER A 1 95 ? -1.975 7.648 6.619 1.00 94.38 95 SER A CA 1
ATOM 698 C C . SER A 1 95 ? -1.612 9.080 6.262 1.00 94.38 95 SER A C 1
ATOM 700 O O . SER A 1 95 ? -1.271 9.423 5.126 1.00 94.38 95 SER A O 1
ATOM 702 N N . GLY A 1 96 ? -1.673 9.930 7.279 1.00 92.12 96 GLY A N 1
ATOM 703 C CA . GLY A 1 96 ? -1.254 11.313 7.228 1.00 92.12 96 GLY A CA 1
ATOM 704 C C . GLY A 1 96 ? 0.259 11.521 7.318 1.00 92.12 96 GLY A C 1
ATOM 705 O O . GLY A 1 96 ? 0.992 10.646 7.776 1.00 92.12 96 GLY A O 1
ATOM 706 N N . LEU A 1 97 ? 0.730 12.726 6.971 1.00 91.25 97 LEU A N 1
ATOM 707 C CA . LEU A 1 97 ? 2.123 13.150 7.190 1.00 91.25 97 LEU A CA 1
ATOM 708 C C . LEU A 1 97 ? 2.580 12.862 8.630 1.00 91.25 97 LEU A C 1
ATOM 710 O O . LEU A 1 97 ? 1.842 13.143 9.577 1.00 91.25 97 LEU A O 1
ATOM 714 N N . GLY A 1 98 ? 3.808 12.358 8.778 1.00 90.12 98 GLY A N 1
ATOM 715 C CA . GLY A 1 98 ? 4.415 12.036 10.071 1.00 90.12 98 GLY A CA 1
ATOM 716 C C . GLY A 1 98 ? 3.989 10.702 10.692 1.00 90.12 98 GLY A C 1
ATOM 717 O O . GLY A 1 98 ? 4.463 10.402 11.782 1.00 90.12 98 GLY A O 1
ATOM 718 N N . SER A 1 99 ? 3.103 9.943 10.041 1.00 95.31 99 SER A N 1
ATOM 719 C CA . SER A 1 99 ? 2.540 8.683 10.557 1.00 95.31 99 SER A CA 1
ATOM 720 C C . SER A 1 99 ? 3.339 7.455 10.127 1.00 95.31 99 SER A C 1
ATOM 722 O O . SER A 1 99 ? 4.047 7.511 9.123 1.00 95.31 99 SER A O 1
ATOM 724 N N . SER A 1 100 ? 3.152 6.327 10.803 1.00 96.12 100 SER A N 1
ATOM 725 C CA . SER A 1 100 ? 3.694 5.028 10.382 1.00 96.12 100 SER A CA 1
ATOM 726 C C . SER A 1 100 ? 2.584 3.987 10.250 1.00 96.12 100 SER A C 1
ATOM 728 O O . SER A 1 100 ? 1.613 4.005 11.007 1.00 96.12 100 SER A O 1
ATOM 730 N N . VAL A 1 101 ? 2.711 3.101 9.262 1.00 98.38 101 VAL A N 1
ATOM 731 C CA . VAL A 1 101 ? 1.752 2.017 9.013 1.00 98.38 101 VAL A CA 1
ATOM 732 C C . VAL A 1 101 ? 2.494 0.694 8.907 1.00 98.38 101 VAL A C 1
ATOM 734 O O . VAL A 1 101 ? 3.41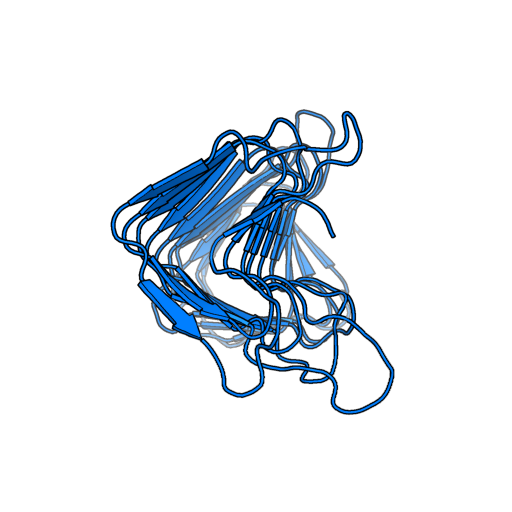6 0.573 8.099 1.00 98.38 101 VAL A O 1
ATOM 737 N N . THR A 1 102 ? 2.039 -0.286 9.682 1.00 98.69 102 THR A N 1
ATOM 738 C CA . THR A 1 102 ? 2.452 -1.688 9.600 1.00 98.69 102 THR A CA 1
ATOM 739 C C . THR A 1 102 ? 1.226 -2.546 9.323 1.00 98.69 102 THR A C 1
ATOM 741 O O . THR A 1 102 ? 0.221 -2.433 10.025 1.00 98.69 102 THR A O 1
ATOM 744 N N . ILE A 1 103 ? 1.301 -3.384 8.295 1.00 98.75 103 ILE A N 1
ATOM 745 C CA . ILE A 1 103 ? 0.262 -4.337 7.905 1.00 98.75 103 ILE A CA 1
ATOM 746 C C . ILE A 1 103 ? 0.890 -5.720 7.807 1.00 98.75 103 ILE A C 1
ATOM 748 O O . ILE A 1 103 ? 1.808 -5.920 7.019 1.00 98.75 103 ILE A O 1
ATOM 752 N N . HIS A 1 104 ? 0.356 -6.676 8.551 1.00 98.38 104 HIS A N 1
ATOM 753 C CA . HIS A 1 104 ? 0.675 -8.090 8.442 1.00 98.38 104 HIS A CA 1
ATOM 754 C C . HIS A 1 104 ? -0.622 -8.853 8.194 1.00 98.38 104 HIS A C 1
ATOM 756 O O . HIS A 1 104 ? -1.510 -8.825 9.043 1.00 98.38 104 HIS A O 1
ATOM 762 N N . GLY A 1 105 ? -0.737 -9.510 7.041 1.00 97.94 105 GLY A N 1
ATOM 763 C CA . GLY A 1 105 ? -1.911 -10.304 6.689 1.00 97.94 105 GLY A CA 1
ATOM 764 C C . GLY A 1 105 ? -3.097 -9.501 6.148 1.00 97.94 105 GLY A C 1
ATOM 765 O O . GLY A 1 105 ? -3.092 -8.269 6.074 1.00 97.94 105 GLY A O 1
ATOM 766 N N . GLY A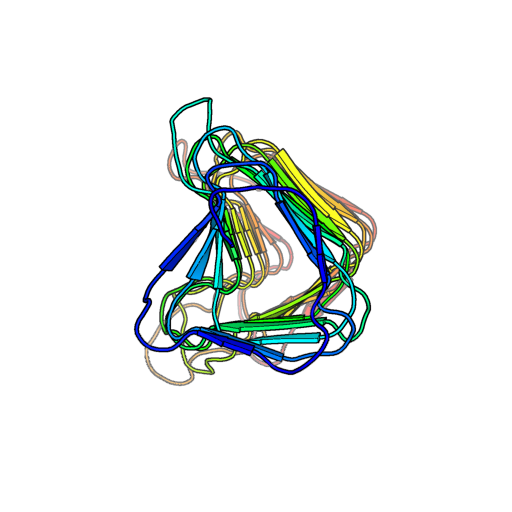 1 106 ? -4.153 -10.233 5.796 1.00 98.31 106 GLY A N 1
ATOM 767 C CA . GLY A 1 106 ? -5.465 -9.695 5.445 1.00 98.31 106 GLY A CA 1
ATOM 768 C C . GLY A 1 106 ? -5.643 -9.242 3.992 1.00 98.31 106 GLY A C 1
ATOM 769 O O . GLY A 1 106 ? -4.716 -9.183 3.179 1.00 98.31 106 GLY A O 1
ATOM 770 N N . THR A 1 107 ? -6.896 -8.917 3.668 1.00 98.44 107 THR A N 1
ATOM 771 C CA . THR A 1 107 ? -7.333 -8.450 2.348 1.00 98.44 107 THR A CA 1
ATOM 772 C C . THR A 1 107 ? -7.890 -7.029 2.416 1.00 98.44 107 THR A C 1
ATOM 774 O O . THR A 1 107 ? -8.780 -6.730 3.207 1.00 98.44 107 THR A O 1
ATOM 777 N N . TYR A 1 108 ? -7.416 -6.145 1.540 1.00 98.12 108 TYR A N 1
ATOM 778 C CA . TYR A 1 108 ? -7.802 -4.733 1.506 1.00 98.12 108 TYR A CA 1
ATOM 779 C C . TYR A 1 108 ? -8.429 -4.386 0.165 1.00 98.12 108 TYR A C 1
ATOM 781 O O . TYR A 1 108 ? -7.838 -4.631 -0.889 1.00 98.12 108 TYR A O 1
ATOM 789 N N . ILE A 1 109 ? -9.628 -3.808 0.198 1.00 95.44 109 ILE A N 1
ATOM 790 C CA . ILE A 1 109 ? -10.433 -3.546 -0.994 1.00 95.44 109 ILE A CA 1
ATOM 791 C C . ILE A 1 109 ? -10.928 -2.099 -0.981 1.00 95.44 109 ILE A C 1
ATOM 793 O O . ILE A 1 109 ? -11.486 -1.623 0.008 1.00 95.44 109 ILE A O 1
ATOM 797 N N . ASN A 1 110 ? -10.770 -1.412 -2.115 1.00 89.88 110 ASN A N 1
ATOM 798 C CA . ASN A 1 110 ? -11.360 -0.093 -2.351 1.00 89.88 110 ASN A CA 1
ATOM 799 C C . ASN A 1 110 ? -12.086 -0.047 -3.706 1.00 89.88 110 ASN A C 1
ATOM 801 O O . ASN A 1 110 ? -11.515 -0.425 -4.734 1.00 89.88 110 ASN A O 1
ATOM 805 N N . SER A 1 111 ? -13.331 0.449 -3.713 1.00 84.88 111 SER A N 1
ATOM 806 C CA . SER A 1 111 ? -14.157 0.645 -4.916 1.00 84.88 111 SER A CA 1
ATOM 807 C C . SER A 1 111 ? -14.413 2.112 -5.303 1.00 84.88 111 SER A C 1
ATOM 809 O O . SER A 1 111 ? -15.240 2.390 -6.174 1.00 84.88 111 SER A O 1
ATOM 811 N N . LYS A 1 112 ? -13.725 3.076 -4.692 1.00 84.62 112 LYS A N 1
ATOM 812 C CA . LYS A 1 112 ? -13.822 4.500 -5.026 1.00 84.62 112 LYS A CA 1
ATOM 813 C C . LYS A 1 112 ? -12.919 4.864 -6.197 1.00 84.62 112 LYS A C 1
ATOM 815 O O . LYS A 1 112 ? -11.708 4.649 -6.183 1.00 84.62 112 LYS A O 1
ATOM 820 N N . LYS A 1 113 ? -13.510 5.490 -7.217 1.00 83.06 113 LYS A N 1
ATOM 821 C CA . LYS A 1 113 ? -12.778 5.951 -8.402 1.00 83.06 113 LYS A CA 1
ATOM 822 C C . LYS A 1 113 ? -11.747 7.022 -8.044 1.00 83.06 113 LYS A C 1
ATOM 824 O O . LYS A 1 113 ? -12.085 8.018 -7.418 1.00 83.06 113 LYS A O 1
ATOM 829 N N . GLY A 1 114 ? -10.520 6.835 -8.527 1.00 80.88 114 GLY A N 1
ATOM 830 C CA . GLY A 1 114 ? -9.420 7.798 -8.414 1.00 80.88 114 GLY A CA 1
ATOM 831 C C . GLY A 1 114 ? -8.626 7.734 -7.108 1.00 80.88 114 GLY A C 1
ATOM 832 O O . GLY A 1 114 ? -7.633 8.442 -6.996 1.00 80.88 114 GLY A O 1
ATOM 833 N N . ASN A 1 115 ? -9.018 6.885 -6.156 1.00 86.75 115 ASN A N 1
ATOM 834 C CA . ASN A 1 115 ? -8.260 6.665 -4.927 1.00 86.75 115 ASN A CA 1
ATOM 835 C C . ASN A 1 115 ? -7.352 5.436 -5.051 1.00 86.75 115 ASN A C 1
ATOM 837 O O . ASN A 1 115 ? -7.582 4.548 -5.875 1.00 86.75 115 ASN A O 1
ATOM 841 N N . SER A 1 116 ? -6.332 5.380 -4.199 1.00 93.06 116 SER A N 1
ATOM 842 C CA . SER A 1 116 ? -5.583 4.153 -3.945 1.00 93.06 116 SER A CA 1
ATOM 843 C C . SER A 1 116 ? -6.307 3.260 -2.926 1.00 93.06 116 SER A C 1
ATOM 845 O O . SER A 1 116 ? -7.182 3.730 -2.196 1.00 93.06 116 SER A O 1
ATOM 847 N N . VAL A 1 117 ? -5.986 1.965 -2.855 1.00 96.75 117 VAL A N 1
ATOM 848 C CA . VAL A 1 117 ? -6.497 1.110 -1.763 1.00 96.75 117 VAL A CA 1
ATOM 849 C C . VAL A 1 117 ? -5.784 1.467 -0.461 1.00 96.75 117 VAL A C 1
ATOM 851 O O . VAL A 1 117 ? -6.437 1.724 0.551 1.00 96.75 117 VAL A O 1
ATOM 854 N N . ILE A 1 118 ? -4.453 1.548 -0.519 1.00 97.94 118 ILE A N 1
ATOM 855 C CA . ILE A 1 118 ? -3.591 2.006 0.570 1.00 97.94 118 ILE A CA 1
ATOM 856 C C . ILE A 1 118 ? -2.929 3.320 0.151 1.00 97.94 118 ILE A C 1
ATOM 858 O O . ILE A 1 118 ? -2.152 3.352 -0.807 1.00 97.94 118 ILE A O 1
ATOM 862 N N . GLN A 1 119 ? -3.207 4.389 0.898 1.00 96.50 119 GLN A N 1
ATOM 863 C CA . GLN A 1 119 ? -2.584 5.699 0.724 1.00 96.50 119 GLN A CA 1
ATOM 864 C C . GLN A 1 119 ? -1.669 6.014 1.900 1.00 96.50 119 GLN A C 1
ATOM 866 O O . GLN A 1 119 ? -2.129 6.232 3.018 1.00 96.50 119 GLN A O 1
ATOM 871 N N . MET A 1 120 ? -0.373 6.128 1.631 1.00 96.12 120 MET A N 1
ATOM 872 C CA . MET A 1 120 ? 0.630 6.445 2.637 1.00 96.12 120 MET A CA 1
ATOM 873 C C . MET A 1 120 ? 1.248 7.819 2.368 1.00 96.12 120 MET A C 1
ATOM 875 O O . MET A 1 120 ? 2.008 7.982 1.416 1.00 96.12 120 MET A O 1
ATOM 879 N N . LEU A 1 121 ? 0.961 8.817 3.209 1.00 93.69 121 LEU A N 1
ATOM 880 C CA . LEU A 1 121 ? 1.665 10.110 3.180 1.00 93.69 121 LEU A CA 1
ATOM 881 C C . LEU A 1 121 ? 2.715 10.251 4.286 1.00 93.69 121 LEU A C 1
ATOM 883 O O . LEU A 1 121 ? 3.495 11.199 4.248 1.00 93.69 121 LEU A O 1
ATOM 887 N N . GLY A 1 122 ? 2.701 9.368 5.286 1.00 86.12 122 GLY A N 1
ATOM 888 C CA . GLY A 1 122 ? 3.565 9.456 6.464 1.00 86.12 122 GLY A CA 1
ATOM 889 C C . GLY A 1 122 ? 5.029 9.066 6.226 1.00 86.12 122 GLY A C 1
ATOM 890 O O . GLY A 1 122 ? 5.554 9.205 5.130 1.00 86.12 122 GLY A O 1
ATOM 891 N N . ASN A 1 123 ? 5.702 8.611 7.279 1.00 93.56 123 ASN A N 1
ATOM 892 C CA . ASN A 1 123 ? 7.145 8.379 7.328 1.00 93.56 123 ASN A CA 1
ATOM 893 C C . ASN A 1 123 ? 7.552 6.979 6.849 1.00 93.56 123 ASN A C 1
ATOM 895 O O . ASN A 1 123 ? 8.524 6.858 6.103 1.00 93.56 123 ASN A O 1
ATOM 899 N N . SER A 1 124 ? 6.832 5.932 7.268 1.00 96.94 124 SER A N 1
ATOM 900 C CA . SER A 1 124 ? 7.195 4.540 6.966 1.00 96.94 124 SER A CA 1
ATOM 901 C C . SER A 1 124 ? 5.991 3.650 6.675 1.00 96.94 124 SER A C 1
ATOM 903 O O . SER A 1 124 ? 4.991 3.705 7.394 1.00 96.94 124 SER A O 1
ATOM 905 N N . LEU A 1 125 ? 6.119 2.806 5.654 1.00 98.69 125 LEU A N 1
ATOM 906 C CA . LEU A 1 125 ? 5.139 1.781 5.306 1.00 98.69 125 LEU A CA 1
ATOM 907 C C . LEU A 1 125 ? 5.793 0.403 5.337 1.00 98.69 125 LEU A C 1
ATOM 909 O O . LEU A 1 125 ? 6.757 0.168 4.612 1.00 98.69 125 LEU A O 1
ATOM 913 N N . GLU A 1 126 ? 5.234 -0.506 6.122 1.00 98.81 126 GLU A N 1
ATOM 914 C CA . GLU 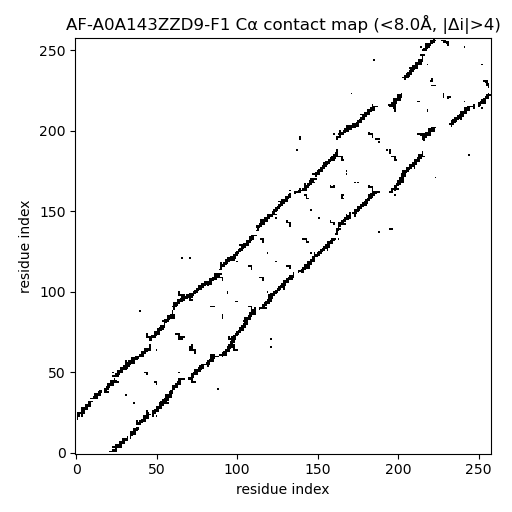A 1 126 ? 5.568 -1.927 6.088 1.00 98.81 126 GLU A CA 1
ATOM 915 C C . GLU A 1 126 ? 4.309 -2.742 5.785 1.00 98.81 126 GLU A C 1
ATOM 917 O O . GLU A 1 126 ? 3.275 -2.542 6.422 1.00 98.81 126 GLU A O 1
ATOM 922 N N . ILE A 1 127 ? 4.393 -3.644 4.807 1.00 98.88 127 ILE A N 1
ATOM 923 C CA . ILE A 1 127 ? 3.322 -4.583 4.468 1.00 98.88 127 ILE A CA 1
ATOM 924 C C . ILE A 1 127 ? 3.922 -5.973 4.271 1.00 98.88 127 ILE A C 1
ATOM 926 O O . ILE A 1 127 ? 4.834 -6.138 3.458 1.00 98.88 127 ILE A O 1
ATOM 930 N N . LYS A 1 128 ? 3.381 -6.971 4.967 1.00 98.75 128 LYS A N 1
ATOM 931 C CA . LYS A 1 128 ? 3.729 -8.382 4.798 1.00 98.75 128 LYS A CA 1
ATOM 932 C C . LYS A 1 128 ? 2.484 -9.239 4.618 1.00 98.75 128 LYS A C 1
ATOM 934 O O . LYS A 1 128 ? 1.463 -8.966 5.245 1.00 98.75 128 LYS A O 1
ATOM 939 N N . ASP A 1 129 ? 2.578 -10.254 3.764 1.00 98.31 129 ASP A N 1
ATOM 940 C CA . ASP A 1 129 ? 1.585 -11.335 3.643 1.00 98.31 129 ASP A CA 1
ATOM 941 C C . ASP A 1 129 ? 0.145 -10.857 3.363 1.00 98.31 129 ASP A C 1
ATOM 943 O O . ASP A 1 129 ? -0.830 -11.479 3.777 1.00 98.31 129 ASP A O 1
ATOM 947 N N . ALA A 1 130 ? -0.010 -9.728 2.667 1.00 98.50 130 ALA A N 1
ATOM 948 C CA . ALA A 1 130 ? -1.306 -9.087 2.449 1.00 98.50 130 ALA A CA 1
ATOM 949 C C . ALA A 1 130 ? -1.747 -9.131 0.981 1.00 98.50 130 ALA A C 1
ATOM 951 O O . ALA A 1 130 ? -0.928 -9.098 0.056 1.00 98.50 130 ALA A O 1
ATOM 952 N N . THR A 1 131 ? -3.064 -9.113 0.768 1.00 98.50 131 THR A N 1
ATOM 953 C CA . THR A 1 131 ? -3.678 -8.971 -0.559 1.00 98.50 131 THR A CA 1
ATOM 954 C C . THR A 1 131 ? -4.366 -7.617 -0.702 1.00 98.50 131 THR A C 1
ATOM 956 O O . THR A 1 131 ? -5.216 -7.237 0.100 1.00 98.50 131 THR A O 1
ATOM 959 N N . ILE A 1 132 ? -4.032 -6.877 -1.757 1.00 98.38 132 ILE A N 1
ATOM 960 C CA . ILE A 1 132 ? -4.560 -5.544 -2.042 1.00 98.38 132 ILE A CA 1
ATOM 961 C C . ILE A 1 132 ? -5.299 -5.569 -3.378 1.00 98.38 132 ILE A C 1
ATOM 963 O O . ILE A 1 132 ? -4.722 -5.885 -4.417 1.00 98.38 132 ILE A O 1
ATOM 967 N N . ASN A 1 133 ? -6.572 -5.181 -3.363 1.00 95.88 133 ASN A N 1
ATOM 968 C CA . ASN A 1 133 ? -7.473 -5.283 -4.505 1.00 95.88 133 ASN A CA 1
ATOM 969 C C . ASN A 1 133 ? -8.067 -3.924 -4.882 1.00 95.88 133 ASN A C 1
ATOM 971 O O . ASN A 1 133 ? -8.924 -3.376 -4.180 1.00 95.88 133 ASN A O 1
ATOM 975 N N . VAL A 1 134 ? -7.673 -3.407 -6.047 1.00 92.19 134 VAL A N 1
ATOM 976 C CA . VAL A 1 134 ? -8.380 -2.291 -6.683 1.00 92.19 134 VAL A CA 1
ATOM 977 C C . VAL A 1 134 ? -9.672 -2.846 -7.281 1.00 92.19 134 VAL A C 1
ATOM 979 O O . VAL A 1 134 ? -9.654 -3.579 -8.273 1.00 92.19 134 VAL A O 1
ATOM 982 N N . ALA A 1 135 ? -10.819 -2.531 -6.675 1.00 83.38 135 ALA A N 1
ATOM 983 C CA . ALA A 1 135 ? -12.078 -3.145 -7.088 1.00 83.38 135 ALA A CA 1
ATOM 984 C C . ALA A 1 135 ? -12.606 -2.581 -8.416 1.00 83.38 135 ALA A C 1
ATOM 986 O O . ALA A 1 135 ? -13.262 -3.309 -9.158 1.00 83.38 135 ALA A O 1
ATOM 987 N N . VAL A 1 136 ? -12.324 -1.312 -8.740 1.00 72.00 136 VAL A N 1
ATOM 988 C CA . VAL A 1 136 ? -12.961 -0.633 -9.881 1.00 72.00 136 VAL A CA 1
ATOM 989 C C . VAL A 1 136 ? -12.286 -0.928 -11.220 1.00 72.00 136 VAL A C 1
ATOM 991 O O . VAL A 1 136 ? -11.167 -0.490 -11.480 1.00 72.00 136 VAL A O 1
ATOM 994 N N . ASP A 1 137 ? -13.045 -1.533 -12.132 1.00 63.94 137 ASP A N 1
ATOM 995 C CA . ASP A 1 137 ? -12.609 -1.965 -13.469 1.00 63.94 137 ASP A CA 1
ATOM 996 C C . ASP A 1 137 ? -12.547 -0.853 -14.538 1.00 63.94 137 ASP A C 1
ATOM 998 O O . ASP A 1 137 ? -12.645 -1.130 -15.725 1.00 63.94 137 ASP A O 1
ATOM 1002 N N . THR A 1 138 ? -12.419 0.428 -14.174 1.00 61.50 138 THR A N 1
ATOM 1003 C CA . THR A 1 138 ? -12.389 1.518 -15.183 1.00 61.50 138 THR A CA 1
ATOM 1004 C C . THR A 1 138 ? -11.488 2.700 -14.819 1.00 61.50 138 THR A C 1
ATOM 1006 O O . THR A 1 138 ? -11.654 3.790 -15.367 1.00 61.50 138 THR A O 1
ATOM 1009 N N . VAL A 1 139 ? -10.613 2.569 -13.821 1.00 62.81 139 VAL A N 1
ATOM 1010 C CA . VAL A 1 139 ? -9.892 3.716 -13.247 1.00 62.81 139 VAL A CA 1
ATOM 1011 C C . VAL A 1 139 ? -8.411 3.628 -13.582 1.00 62.81 139 VAL A C 1
ATOM 1013 O O . VAL A 1 139 ? -7.719 2.724 -13.127 1.00 62.81 139 VAL A O 1
ATOM 1016 N N . LEU A 1 140 ? -7.921 4.618 -14.332 1.00 69.50 140 LEU A N 1
ATOM 1017 C CA . LEU A 1 140 ? -6.495 4.792 -14.629 1.00 69.50 140 LEU A CA 1
ATOM 1018 C C . LEU A 1 140 ? -5.748 5.596 -13.553 1.00 69.50 140 LEU A C 1
ATOM 1020 O O . LEU A 1 140 ? -4.533 5.488 -13.444 1.00 69.50 140 LEU A O 1
ATOM 1024 N N . ASN A 1 141 ? -6.451 6.412 -12.764 1.00 74.44 141 ASN A N 1
ATOM 1025 C CA . ASN A 1 141 ? -5.828 7.364 -11.834 1.00 74.44 141 ASN A CA 1
ATOM 1026 C C . ASN A 1 141 ? -5.760 6.855 -10.382 1.00 74.44 141 ASN A C 1
ATOM 1028 O O . ASN A 1 141 ? -5.614 7.663 -9.473 1.00 74.44 141 ASN A O 1
ATOM 1032 N N . GLY A 1 142 ? -5.918 5.549 -10.161 1.00 85.38 142 GLY A N 1
ATOM 1033 C CA . GLY A 1 142 ? -5.796 4.919 -8.846 1.00 85.38 142 GLY A CA 1
ATOM 1034 C C . GLY A 1 142 ? -4.481 4.156 -8.693 1.00 85.38 142 GLY A C 1
ATOM 1035 O O . GLY A 1 142 ? -3.671 4.080 -9.622 1.00 85.38 142 GLY A O 1
ATOM 1036 N N . ALA A 1 143 ? -4.300 3.553 -7.519 1.00 94.19 143 ALA A N 1
ATOM 1037 C CA . ALA A 1 143 ? -3.244 2.578 -7.279 1.00 94.19 143 ALA A CA 1
ATOM 1038 C C . ALA A 1 143 ? -3.700 1.486 -6.301 1.00 94.19 143 ALA A C 1
ATOM 1040 O O . ALA A 1 143 ? -4.574 1.724 -5.471 1.00 94.19 143 ALA A O 1
ATOM 1041 N N . GLY A 1 144 ? -3.093 0.302 -6.334 1.00 96.94 144 GLY A N 1
ATOM 1042 C CA . GLY A 1 144 ? -3.212 -0.618 -5.200 1.00 96.94 144 GLY A CA 1
ATOM 1043 C C . GLY A 1 144 ? -2.595 0.028 -3.960 1.00 96.94 144 GLY A C 1
ATOM 1044 O O . GLY A 1 144 ? -3.279 0.322 -2.981 1.00 96.94 144 GLY A O 1
ATOM 1045 N N . ILE A 1 145 ? -1.312 0.363 -4.062 1.00 98.56 145 ILE A N 1
ATOM 1046 C CA . ILE A 1 145 ? -0.552 1.058 -3.023 1.00 98.56 145 ILE A CA 1
ATOM 1047 C C . ILE A 1 145 ? 0.014 2.348 -3.619 1.00 98.56 145 ILE A C 1
ATOM 1049 O O . ILE A 1 145 ? 0.732 2.301 -4.613 1.00 98.56 145 ILE A O 1
ATOM 1053 N N . SER A 1 146 ? -0.267 3.497 -3.004 1.00 97.69 146 SER A N 1
ATOM 1054 C CA . SER A 1 146 ? 0.457 4.746 -3.268 1.00 97.69 146 SER A CA 1
ATOM 1055 C C . SER A 1 146 ? 1.158 5.204 -2.002 1.00 97.69 146 SER A C 1
ATOM 1057 O O . SER A 1 146 ? 0.512 5.404 -0.972 1.00 97.69 146 SER A O 1
ATOM 1059 N N . SER A 1 147 ? 2.476 5.384 -2.075 1.00 98.19 147 SER A N 1
ATOM 1060 C CA . SER A 1 147 ? 3.270 5.779 -0.918 1.00 98.19 147 SER A CA 1
ATOM 1061 C C . SER A 1 147 ? 4.251 6.908 -1.197 1.00 98.19 147 SER A C 1
ATOM 1063 O O . SER A 1 147 ? 5.095 6.836 -2.090 1.00 98.19 147 SER A O 1
ATOM 1065 N N . ASN A 1 148 ? 4.156 7.945 -0.368 1.00 96.56 148 ASN A N 1
ATOM 1066 C CA . ASN A 1 148 ? 5.115 9.035 -0.237 1.00 96.56 148 ASN A CA 1
ATOM 1067 C C . ASN A 1 148 ? 6.068 8.836 0.962 1.00 96.56 148 ASN A C 1
ATOM 1069 O O . ASN A 1 148 ? 6.848 9.736 1.282 1.00 96.56 148 ASN A O 1
ATOM 1073 N N . ALA A 1 149 ? 6.019 7.685 1.637 1.00 96.50 149 ALA A N 1
ATOM 1074 C CA . ALA A 1 149 ? 6.892 7.409 2.772 1.00 96.50 149 ALA A CA 1
ATOM 1075 C C . ALA A 1 149 ? 8.373 7.396 2.381 1.00 96.50 149 ALA A C 1
ATOM 1077 O O . ALA A 1 149 ? 8.734 7.037 1.256 1.00 96.50 149 ALA A O 1
ATOM 1078 N N . SER A 1 150 ? 9.231 7.798 3.322 1.00 96.06 150 SER A N 1
ATOM 1079 C CA . SER A 1 150 ? 10.683 7.776 3.128 1.00 96.06 150 SER A CA 1
ATOM 1080 C C . SER A 1 150 ? 11.244 6.360 3.138 1.00 96.06 150 SER A C 1
ATOM 1082 O O . SER A 1 150 ? 12.242 6.112 2.476 1.00 96.06 150 SER A O 1
ATOM 1084 N N . GLU A 1 151 ? 10.605 5.438 3.855 1.00 98.06 151 GLU A N 1
ATOM 1085 C CA . GLU A 1 151 ? 11.012 4.036 3.932 1.00 98.06 151 GLU A CA 1
ATOM 1086 C C . GLU A 1 151 ? 9.782 3.154 3.674 1.00 98.06 151 GLU A C 1
ATOM 1088 O O . GLU A 1 151 ? 8.725 3.348 4.280 1.00 98.06 151 GLU A O 1
ATOM 1093 N N . ASN A 1 152 ? 9.904 2.222 2.733 1.00 98.81 152 ASN A N 1
ATOM 1094 C CA . ASN A 1 152 ? 8.832 1.326 2.314 1.00 98.81 152 ASN A CA 1
ATOM 1095 C C . ASN A 1 152 ? 9.364 -0.100 2.247 1.00 98.81 152 ASN A C 1
ATOM 1097 O O . ASN A 1 152 ? 10.390 -0.340 1.609 1.00 98.81 152 ASN A O 1
ATOM 1101 N N . TYR A 1 153 ? 8.641 -1.038 2.843 1.00 98.94 153 TYR A N 1
ATOM 1102 C CA . TYR A 1 153 ? 8.976 -2.453 2.822 1.00 98.94 153 TYR A CA 1
ATOM 1103 C C . TYR A 1 153 ? 7.735 -3.280 2.493 1.00 98.94 153 TYR A C 1
ATOM 1105 O O . TYR A 1 153 ? 6.739 -3.200 3.209 1.00 98.94 153 TYR A O 1
ATOM 1113 N N . LEU A 1 154 ? 7.795 -4.055 1.410 1.00 98.94 154 LEU A N 1
ATOM 1114 C CA . LEU A 1 154 ? 6.754 -5.002 1.014 1.00 98.94 154 LEU A CA 1
ATOM 1115 C C . LEU A 1 154 ? 7.349 -6.414 0.953 1.00 98.94 154 LEU A C 1
ATOM 1117 O O . LEU A 1 154 ? 8.344 -6.630 0.260 1.00 98.94 154 LEU A O 1
ATOM 1121 N N . GLU A 1 155 ? 6.727 -7.381 1.619 1.00 98.88 155 GLU A N 1
ATOM 1122 C CA . GLU A 1 155 ? 7.145 -8.787 1.586 1.00 98.88 155 GLU A CA 1
ATOM 1123 C C . GLU A 1 155 ? 5.958 -9.721 1.370 1.00 98.88 155 GLU A C 1
ATOM 1125 O O . GLU A 1 155 ? 4.948 -9.615 2.056 1.00 98.88 155 GLU A O 1
ATOM 1130 N N . ASN A 1 156 ? 6.069 -10.620 0.389 1.00 98.62 156 ASN A N 1
ATOM 1131 C CA . ASN A 1 156 ? 5.008 -11.572 0.048 1.00 98.62 156 ASN A CA 1
ATOM 1132 C C . ASN A 1 156 ? 3.621 -10.908 -0.140 1.00 98.62 156 ASN A C 1
ATOM 1134 O O . ASN A 1 156 ? 2.589 -11.398 0.310 1.00 98.62 156 ASN A O 1
ATOM 1138 N N . VAL A 1 157 ? 3.603 -9.741 -0.790 1.00 98.75 157 VAL A N 1
ATOM 1139 C CA . VAL A 1 157 ? 2.383 -8.954 -1.011 1.00 98.75 157 VAL A CA 1
ATOM 1140 C C . VAL A 1 157 ? 1.802 -9.259 -2.387 1.00 98.75 157 VAL A C 1
ATOM 1142 O O . VAL A 1 157 ? 2.526 -9.264 -3.382 1.00 98.75 157 VAL A O 1
ATOM 1145 N N . THR A 1 158 ? 0.485 -9.448 -2.466 1.00 98.75 158 THR A N 1
ATOM 1146 C CA . THR A 1 158 ? -0.240 -9.525 -3.742 1.00 98.75 158 THR A CA 1
ATOM 1147 C C . THR A 1 158 ? -1.003 -8.232 -3.993 1.00 98.75 158 THR A C 1
ATOM 1149 O O . THR A 1 158 ? -1.792 -7.802 -3.155 1.00 98.75 158 THR A O 1
ATOM 1152 N N . VAL A 1 159 ? -0.808 -7.610 -5.156 1.00 98.69 159 VAL A N 1
ATOM 1153 C CA . VAL A 1 159 ? -1.499 -6.376 -5.538 1.00 98.69 159 VAL A CA 1
ATOM 1154 C C . VAL A 1 159 ? -2.164 -6.512 -6.903 1.00 98.69 159 VAL A C 1
ATOM 1156 O O . VAL A 1 159 ? -1.504 -6.554 -7.942 1.00 98.69 159 VAL A O 1
ATOM 1159 N N . ASN A 1 160 ? -3.494 -6.490 -6.895 1.00 97.06 160 ASN A N 1
ATOM 1160 C CA . ASN A 1 160 ? -4.339 -6.532 -8.081 1.00 97.06 160 ASN A CA 1
ATOM 1161 C C . ASN A 1 160 ? -4.740 -5.107 -8.491 1.00 97.06 160 ASN A C 1
ATOM 1163 O O . ASN A 1 160 ? -5.747 -4.569 -8.022 1.00 97.06 160 ASN A O 1
ATOM 1167 N N . GLY A 1 161 ? -3.933 -4.484 -9.355 1.00 93.94 161 GLY A N 1
ATOM 1168 C CA . GLY A 1 161 ? -4.127 -3.112 -9.841 1.00 93.94 161 GLY A CA 1
ATOM 1169 C C . GLY A 1 161 ? -5.103 -2.980 -11.015 1.00 93.94 161 GLY A C 1
ATOM 1170 O O . GLY A 1 161 ? -5.755 -1.945 -11.163 1.00 93.94 161 GLY A O 1
ATOM 1171 N N . LYS A 1 162 ? -5.260 -4.030 -11.831 1.00 92.06 162 LYS A N 1
ATOM 1172 C CA . LYS A 1 162 ? -6.123 -4.049 -13.028 1.00 92.06 162 LYS A CA 1
ATOM 1173 C C . LYS A 1 162 ? -5.762 -2.942 -14.037 1.00 92.06 162 LYS A C 1
ATOM 1175 O O . LYS A 1 162 ? -4.773 -3.076 -14.750 1.00 92.06 162 LYS A O 1
ATOM 1180 N N . TYR A 1 163 ? -6.549 -1.861 -14.102 1.00 91.06 163 TYR A N 1
ATOM 1181 C CA . TYR A 1 163 ? -6.296 -0.664 -14.928 1.00 91.06 163 TYR A CA 1
ATOM 1182 C C . TYR A 1 163 ? -5.366 0.346 -14.233 1.00 91.06 163 TYR A C 1
ATOM 1184 O O . TYR A 1 163 ? -4.748 1.192 -14.883 1.00 91.06 163 TYR A O 1
ATOM 1192 N N . SER A 1 164 ? -5.315 0.304 -12.903 1.00 92.50 164 SER A N 1
ATOM 1193 C CA . SER A 1 164 ? -4.519 1.188 -12.052 1.00 92.50 164 SER A CA 1
ATOM 1194 C C . SER A 1 164 ? -3.099 0.656 -11.877 1.00 92.50 164 SER A C 1
ATOM 1196 O O . SER A 1 164 ? -2.834 -0.517 -12.121 1.00 92.50 164 SER A O 1
ATOM 1198 N N . ILE A 1 165 ? -2.192 1.518 -11.414 1.00 94.94 165 ILE A N 1
ATOM 1199 C CA . ILE A 1 165 ? -0.837 1.107 -11.026 1.00 94.94 165 ILE A CA 1
ATOM 1200 C C . ILE A 1 165 ? -0.952 0.147 -9.832 1.00 94.94 165 ILE A C 1
ATOM 1202 O O . ILE A 1 165 ? -1.659 0.450 -8.872 1.00 94.94 165 ILE A O 1
ATOM 1206 N N . ALA A 1 166 ? -0.270 -0.997 -9.841 1.00 97.69 166 ALA A N 1
ATOM 1207 C CA . ALA A 1 166 ? -0.253 -1.864 -8.663 1.00 97.69 166 ALA A CA 1
ATOM 1208 C C . ALA A 1 166 ? 0.437 -1.144 -7.487 1.00 97.69 166 ALA A C 1
ATOM 1210 O O . ALA A 1 166 ? -0.169 -0.965 -6.430 1.00 97.69 166 ALA A O 1
ATOM 1211 N N . VAL A 1 167 ? 1.658 -0.639 -7.694 1.00 98.62 167 VAL A N 1
ATOM 1212 C CA . VAL A 1 167 ? 2.429 0.071 -6.656 1.00 98.62 167 VAL A CA 1
ATOM 1213 C C . VAL A 1 167 ? 3.052 1.363 -7.184 1.00 98.62 167 VAL A C 1
ATOM 1215 O O . VAL A 1 167 ? 3.755 1.355 -8.190 1.00 98.62 167 VAL A O 1
ATOM 1218 N N . ASP A 1 168 ? 2.826 2.474 -6.485 1.00 98.00 168 ASP A N 1
ATOM 1219 C CA . ASP A 1 168 ? 3.330 3.803 -6.838 1.00 98.00 168 ASP A CA 1
ATOM 1220 C C . ASP A 1 168 ? 4.102 4.444 -5.673 1.00 98.00 168 ASP A C 1
ATOM 1222 O O . ASP A 1 168 ? 3.516 5.028 -4.756 1.00 98.00 168 ASP A O 1
ATOM 1226 N N . PHE A 1 169 ? 5.433 4.355 -5.714 1.00 98.06 169 PHE A N 1
ATOM 1227 C CA . PHE A 1 169 ? 6.331 5.023 -4.770 1.00 98.06 169 PHE A CA 1
ATOM 1228 C C . PHE A 1 169 ? 6.667 6.431 -5.267 1.00 98.06 169 PHE A C 1
ATOM 1230 O O . PHE A 1 169 ? 7.532 6.623 -6.127 1.00 98.06 169 PHE A O 1
ATOM 1237 N N . VAL A 1 170 ? 5.979 7.433 -4.722 1.00 95.50 170 VAL A N 1
ATOM 1238 C CA . VAL A 1 170 ? 5.971 8.801 -5.261 1.00 95.50 170 VAL A CA 1
ATOM 1239 C C . VAL A 1 170 ? 7.046 9.720 -4.679 1.00 95.50 170 VAL A C 1
ATOM 1241 O O . VAL A 1 170 ? 7.258 10.803 -5.228 1.00 95.50 170 VAL A O 1
ATOM 1244 N N . ASN A 1 171 ? 7.725 9.306 -3.606 1.00 95.50 171 ASN A N 1
ATOM 1245 C CA . ASN A 1 171 ? 8.770 10.097 -2.958 1.00 95.50 171 ASN A CA 1
ATOM 1246 C C . ASN A 1 171 ? 10.106 9.958 -3.703 1.00 95.50 171 ASN A C 1
ATOM 1248 O O . ASN A 1 171 ? 10.685 8.875 -3.772 1.00 95.50 171 ASN A O 1
ATOM 1252 N N . GLU A 1 172 ? 10.615 11.070 -4.236 1.00 94.81 172 GLU A N 1
ATOM 1253 C CA . GLU A 1 172 ? 11.876 11.112 -4.990 1.00 94.81 172 GLU A CA 1
ATOM 1254 C C . GLU A 1 172 ? 13.104 10.809 -4.122 1.00 94.81 172 GLU A C 1
ATOM 1256 O O . GLU A 1 172 ? 14.131 10.394 -4.648 1.00 94.81 172 GLU A O 1
ATOM 1261 N N . TYR A 1 173 ? 12.995 10.947 -2.801 1.00 94.50 173 TYR A N 1
ATOM 1262 C CA . TYR A 1 173 ? 14.050 10.627 -1.835 1.00 94.50 173 TYR A CA 1
ATOM 1263 C C . TYR A 1 173 ? 13.730 9.382 -1.002 1.00 94.50 173 TYR A C 1
ATOM 1265 O O . TYR A 1 173 ? 14.472 9.050 -0.079 1.00 94.50 173 TYR A O 1
ATOM 1273 N N . GLY A 1 174 ? 12.610 8.719 -1.298 1.00 96.56 174 GLY A N 1
ATOM 1274 C CA . GLY A 1 174 ? 12.187 7.524 -0.589 1.00 96.56 174 GLY A CA 1
ATOM 1275 C C . GLY A 1 174 ? 13.006 6.302 -0.986 1.00 96.56 174 GLY A C 1
ATOM 1276 O O . GLY A 1 174 ? 13.565 6.221 -2.081 1.00 96.56 174 GLY A O 1
ATOM 1277 N N . LYS A 1 175 ? 13.031 5.322 -0.095 1.00 98.44 175 LYS A N 1
ATOM 1278 C CA . LYS A 1 175 ? 13.560 3.992 -0.361 1.00 98.44 175 LYS A CA 1
ATOM 1279 C C . LYS A 1 175 ? 12.422 2.993 -0.322 1.00 98.44 175 LYS A C 1
ATOM 1281 O O . LYS A 1 175 ? 11.554 3.059 0.551 1.00 98.44 175 LYS A O 1
ATOM 1286 N N . ALA A 1 176 ? 12.425 2.087 -1.286 1.00 98.81 176 ALA A N 1
ATOM 1287 C CA . ALA A 1 176 ? 11.489 0.988 -1.358 1.00 98.81 176 ALA A CA 1
ATOM 1288 C C . ALA A 1 176 ? 12.235 -0.336 -1.471 1.00 98.81 176 ALA A C 1
ATOM 1290 O O . ALA A 1 176 ? 13.175 -0.472 -2.257 1.00 98.81 176 ALA A O 1
ATOM 1291 N N . VAL A 1 177 ? 11.779 -1.302 -0.687 1.00 98.94 177 VAL A N 1
ATOM 1292 C CA . VAL A 1 177 ? 12.265 -2.673 -0.673 1.00 98.94 177 VAL A CA 1
ATOM 1293 C C . VAL A 1 177 ? 11.082 -3.598 -0.932 1.00 98.94 177 VAL A C 1
ATOM 1295 O O . VAL A 1 177 ? 10.056 -3.492 -0.264 1.00 98.94 177 VAL A O 1
ATOM 1298 N N . ILE A 1 178 ? 11.222 -4.492 -1.908 1.00 98.94 178 ILE A N 1
ATOM 1299 C CA . ILE A 1 178 ? 10.241 -5.533 -2.225 1.00 98.94 178 ILE A CA 1
ATOM 1300 C C . ILE A 1 178 ? 10.925 -6.902 -2.169 1.00 98.94 178 ILE A C 1
ATOM 1302 O O . ILE A 1 178 ? 11.996 -7.105 -2.758 1.00 98.94 178 ILE A O 1
ATOM 1306 N N . ARG A 1 179 ? 10.309 -7.844 -1.452 1.00 98.88 179 ARG A N 1
ATOM 1307 C CA . ARG A 1 179 ? 10.761 -9.232 -1.296 1.00 98.88 179 ARG A CA 1
ATOM 1308 C C . ARG A 1 179 ? 9.622 -10.191 -1.639 1.00 98.88 179 ARG A C 1
ATOM 1310 O O . ARG A 1 179 ? 8.690 -10.366 -0.862 1.00 98.88 179 ARG A O 1
ATOM 1317 N N . GLY A 1 180 ? 9.692 -10.811 -2.811 1.00 98.62 180 GLY A N 1
ATOM 1318 C CA . GLY A 1 180 ? 8.625 -11.670 -3.315 1.00 98.62 180 GLY A CA 1
ATOM 1319 C C . GLY A 1 180 ? 7.355 -10.902 -3.690 1.00 98.62 180 GLY A C 1
ATOM 1320 O O . GLY A 1 180 ? 7.369 -9.680 -3.856 1.00 98.62 180 GLY A O 1
ATOM 1321 N N . GLY A 1 181 ? 6.249 -11.638 -3.784 1.00 98.69 181 GLY A N 1
ATOM 1322 C CA . GLY A 1 181 ? 4.923 -11.089 -4.060 1.00 98.69 181 GLY A CA 1
ATOM 1323 C C . GLY A 1 181 ? 4.547 -11.059 -5.542 1.00 98.69 181 GLY A C 1
ATOM 1324 O O . GLY A 1 181 ? 5.361 -11.336 -6.423 1.00 98.69 181 GLY A O 1
ATOM 1325 N N . SER A 1 182 ? 3.285 -10.713 -5.801 1.00 98.88 182 SER A N 1
ATOM 1326 C CA . SER A 1 182 ? 2.699 -10.661 -7.141 1.00 98.88 182 SER A CA 1
ATOM 1327 C C . SER A 1 182 ? 2.066 -9.298 -7.404 1.00 98.88 182 SER A C 1
ATOM 1329 O O . SER A 1 182 ? 1.209 -8.840 -6.649 1.00 98.88 182 SER A O 1
ATOM 1331 N N . PHE A 1 183 ? 2.475 -8.637 -8.482 1.00 98.88 183 PHE A N 1
ATOM 1332 C CA . PHE A 1 183 ? 2.025 -7.289 -8.830 1.00 98.88 183 PHE A CA 1
ATOM 1333 C C . PHE A 1 183 ? 1.412 -7.301 -10.223 1.00 98.88 183 PHE A C 1
ATOM 1335 O O . PHE A 1 183 ? 2.071 -7.662 -11.198 1.00 98.88 183 PHE A O 1
ATOM 1342 N N . ILE A 1 184 ? 0.135 -6.928 -10.320 1.00 98.25 184 ILE A N 1
ATOM 1343 C CA . ILE A 1 184 ? -0.660 -7.159 -11.527 1.00 98.25 184 ILE A CA 1
ATOM 1344 C C . ILE A 1 184 ? -1.284 -5.852 -12.013 1.00 98.25 184 ILE A C 1
ATOM 1346 O O . ILE A 1 184 ? -2.089 -5.216 -11.330 1.00 98.25 184 ILE A O 1
ATOM 1350 N N . THR A 1 185 ? -0.943 -5.459 -13.235 1.00 95.62 185 THR A N 1
ATOM 1351 C CA . THR A 1 185 ? -1.615 -4.408 -14.007 1.00 95.62 185 THR A CA 1
ATOM 1352 C C . THR A 1 185 ? -1.800 -4.936 -15.422 1.00 95.62 185 THR A C 1
ATOM 1354 O O . THR A 1 185 ? -0.891 -4.883 -16.248 1.00 95.62 185 THR A O 1
ATOM 1357 N N . ASP A 1 186 ? -2.971 -5.509 -15.682 1.00 93.25 186 ASP A N 1
ATOM 1358 C CA . ASP A 1 186 ? -3.245 -6.354 -16.845 1.00 93.25 186 ASP A CA 1
ATOM 1359 C C . ASP A 1 186 ? -4.355 -5.811 -17.755 1.00 93.25 186 ASP A C 1
ATOM 1361 O O . ASP A 1 186 ? -4.675 -6.428 -18.771 1.00 93.25 186 ASP A O 1
ATOM 1365 N N . LYS A 1 187 ? -4.953 -4.660 -17.421 1.00 90.38 187 LYS A N 1
ATOM 1366 C CA . LYS A 1 187 ? -6.037 -4.061 -18.209 1.00 90.38 187 LYS A CA 1
ATOM 1367 C C . LYS A 1 187 ? -5.605 -2.777 -18.907 1.00 90.38 187 LYS A C 1
ATOM 1369 O O . LYS A 1 187 ? -4.977 -1.902 -18.314 1.00 90.38 187 LYS A O 1
ATOM 1374 N N . LYS A 1 188 ? -6.011 -2.638 -20.169 1.00 83.00 188 LYS A N 1
ATOM 1375 C CA . LYS A 1 188 ? -5.910 -1.403 -20.960 1.00 83.00 188 LYS A CA 1
ATOM 1376 C C . LYS A 1 188 ? -7.301 -0.841 -21.232 1.00 83.00 188 LYS A C 1
ATOM 1378 O O . LYS A 1 188 ? -8.277 -1.583 -21.244 1.00 83.00 188 LYS A O 1
ATOM 1383 N N . VAL A 1 189 ? -7.384 0.464 -21.471 1.00 76.38 189 VAL A N 1
ATOM 1384 C CA . VAL A 1 189 ? -8.610 1.085 -21.988 1.00 76.38 189 VAL A CA 1
ATOM 1385 C C . VAL A 1 189 ? -8.676 0.828 -23.491 1.00 76.38 189 VAL A C 1
ATOM 1387 O O . VAL A 1 189 ? -7.721 1.143 -24.199 1.00 76.38 189 VAL A O 1
ATOM 1390 N N . ASP A 1 190 ? -9.777 0.242 -23.960 1.00 67.06 190 ASP A N 1
ATOM 1391 C CA . ASP A 1 190 ? -9.923 -0.179 -25.359 1.00 67.06 190 ASP A CA 1
ATOM 1392 C C . ASP A 1 190 ? -10.117 0.999 -26.332 1.00 67.06 190 ASP A C 1
ATOM 1394 O O . ASP A 1 190 ? -9.644 0.930 -27.464 1.00 67.06 190 ASP A O 1
ATOM 1398 N N . ASP A 1 191 ? -10.700 2.114 -25.874 1.00 57.91 191 ASP A N 1
ATOM 1399 C CA . ASP A 1 191 ? -10.971 3.306 -26.688 1.00 57.91 191 ASP A CA 1
ATOM 1400 C C . ASP A 1 191 ? -10.332 4.576 -26.089 1.00 57.91 191 ASP A C 1
ATOM 1402 O O . ASP A 1 191 ? -10.624 4.962 -24.957 1.00 57.91 191 ASP A O 1
ATOM 1406 N N . GLY A 1 192 ? -9.502 5.289 -26.869 1.00 55.81 192 GLY A N 1
ATOM 1407 C CA . GLY A 1 192 ? -9.253 6.723 -26.627 1.00 55.81 192 GLY A CA 1
ATOM 1408 C C . GLY A 1 192 ? -7.821 7.202 -26.349 1.00 55.81 192 GLY A C 1
ATOM 1409 O O . GLY A 1 192 ? -7.656 8.249 -25.731 1.00 55.81 192 GLY A O 1
ATOM 1410 N N . GLY A 1 193 ? -6.774 6.503 -26.801 1.00 62.84 193 GLY A N 1
ATOM 1411 C CA . GLY A 1 193 ? -5.409 7.068 -26.844 1.00 62.84 193 GLY A CA 1
ATOM 1412 C C . GLY A 1 193 ? -4.684 7.204 -25.495 1.00 62.84 193 GLY A C 1
ATOM 1413 O O . GLY A 1 193 ? -3.614 7.813 -25.432 1.00 62.84 193 GLY A O 1
ATOM 1414 N N . PHE A 1 194 ? -5.225 6.630 -24.419 1.00 72.94 194 PHE A N 1
ATOM 1415 C CA . PHE A 1 194 ? -4.557 6.590 -23.119 1.00 72.94 194 PHE A CA 1
ATOM 1416 C C . PHE A 1 194 ? -3.493 5.491 -23.085 1.00 72.94 194 PHE A C 1
ATOM 1418 O O . PHE A 1 194 ? -3.777 4.323 -23.345 1.00 72.94 194 PHE A O 1
ATOM 1425 N N . LYS A 1 195 ? -2.260 5.863 -22.721 1.00 85.12 195 LYS A N 1
ATOM 1426 C CA . LYS A 1 195 ? -1.186 4.897 -22.468 1.00 85.12 195 LYS A CA 1
ATOM 1427 C C . LYS A 1 195 ? -1.535 4.051 -21.227 1.00 85.12 195 LYS A C 1
ATOM 1429 O O . LYS A 1 195 ? -1.925 4.650 -20.218 1.00 85.12 195 LYS A O 1
ATOM 1434 N N . PRO A 1 196 ? -1.381 2.713 -21.259 1.00 89.25 196 PRO A N 1
ATOM 1435 C CA . PRO A 1 196 ? -1.507 1.874 -20.073 1.00 89.25 196 PRO A CA 1
ATOM 1436 C C . PRO A 1 196 ? -0.577 2.336 -18.950 1.00 89.25 196 PRO A C 1
ATOM 1438 O O . PRO A 1 196 ? 0.506 2.882 -19.184 1.00 89.25 196 PRO A O 1
ATOM 1441 N N . ASN A 1 197 ? -1.008 2.089 -17.718 1.00 93.06 197 ASN A N 1
ATOM 1442 C CA . ASN A 1 197 ? -0.195 2.346 -16.543 1.00 93.06 197 ASN A CA 1
ATOM 1443 C C . ASN A 1 197 ? 0.986 1.367 -16.451 1.00 93.06 197 ASN A C 1
ATOM 1445 O O . ASN A 1 197 ? 0.870 0.219 -16.891 1.00 93.06 197 ASN A O 1
ATOM 1449 N N . PRO A 1 198 ? 2.119 1.795 -15.864 1.00 95.69 198 PRO A N 1
ATOM 1450 C CA . PRO A 1 198 ? 3.119 0.848 -15.403 1.00 95.69 198 PRO A CA 1
ATOM 1451 C C . PRO A 1 198 ? 2.557 0.004 -14.250 1.00 95.69 198 PRO A C 1
ATOM 1453 O O . PRO A 1 198 ? 1.659 0.454 -13.536 1.00 95.69 198 PRO A O 1
ATOM 1456 N N . THR A 1 199 ? 3.118 -1.184 -14.032 1.00 98.06 199 THR A N 1
ATOM 1457 C CA . THR A 1 199 ? 2.708 -2.046 -12.910 1.00 98.06 199 THR A CA 1
ATOM 1458 C C . THR A 1 199 ? 3.273 -1.526 -11.593 1.00 98.06 199 THR A C 1
ATOM 1460 O O . THR A 1 199 ? 2.542 -1.325 -10.624 1.00 98.06 199 THR A O 1
ATOM 1463 N N . ILE A 1 200 ? 4.570 -1.225 -11.581 1.00 98.69 200 ILE A N 1
ATOM 1464 C CA . ILE A 1 200 ? 5.271 -0.593 -10.468 1.00 98.69 200 ILE A CA 1
ATOM 1465 C C . ILE A 1 200 ? 5.876 0.713 -10.973 1.00 98.69 200 ILE A C 1
ATOM 1467 O O . ILE A 1 200 ? 6.558 0.741 -11.998 1.00 98.69 200 ILE A O 1
ATOM 1471 N N . ARG A 1 201 ? 5.661 1.806 -10.246 1.00 98.06 201 ARG A N 1
ATOM 1472 C CA . ARG A 1 201 ? 6.346 3.079 -10.477 1.00 98.06 201 ARG A CA 1
ATOM 1473 C C . ARG A 1 201 ? 7.126 3.478 -9.238 1.00 98.06 201 ARG A C 1
ATOM 1475 O O . ARG A 1 201 ? 6.618 3.384 -8.124 1.00 98.06 201 ARG A O 1
ATOM 1482 N N . TYR A 1 202 ? 8.345 3.964 -9.440 1.00 98.00 202 TYR A N 1
ATOM 1483 C CA . TYR A 1 202 ? 9.167 4.492 -8.360 1.00 98.00 202 TYR A CA 1
ATOM 1484 C C . TYR A 1 202 ? 9.889 5.772 -8.781 1.00 98.00 202 TYR A C 1
ATOM 1486 O O . TYR A 1 202 ? 10.162 6.003 -9.964 1.00 98.00 202 TYR A O 1
ATOM 1494 N N . LYS A 1 203 ? 10.178 6.626 -7.796 1.00 96.25 203 LYS A N 1
ATOM 1495 C CA . LYS A 1 203 ? 10.969 7.845 -8.004 1.00 96.25 203 LYS A CA 1
ATOM 1496 C C . LYS A 1 203 ? 12.236 7.933 -7.163 1.00 96.25 203 LYS A C 1
ATOM 1498 O O . LYS A 1 203 ? 13.089 8.749 -7.481 1.00 96.25 203 LYS A O 1
ATOM 1503 N N . GLY A 1 204 ? 12.334 7.180 -6.075 1.00 96.19 204 GLY A N 1
ATOM 1504 C CA . GLY A 1 204 ? 13.508 7.145 -5.208 1.00 96.19 204 GLY A CA 1
ATOM 1505 C C . GLY A 1 204 ? 14.442 5.999 -5.577 1.00 96.19 204 GLY A C 1
ATOM 1506 O O . GLY A 1 204 ? 14.834 5.878 -6.735 1.00 96.19 204 GLY A O 1
ATOM 1507 N N . SER A 1 205 ? 14.769 5.146 -4.608 1.00 98.12 205 SER A N 1
ATOM 1508 C CA . SER A 1 205 ? 15.425 3.859 -4.862 1.00 98.12 205 SER A CA 1
ATOM 1509 C C . SER A 1 205 ? 14.442 2.700 -4.744 1.00 98.12 205 SER A C 1
ATOM 1511 O O . SER A 1 205 ? 13.571 2.717 -3.872 1.00 98.12 205 SER A O 1
ATOM 1513 N N . LEU A 1 206 ? 14.625 1.673 -5.570 1.00 98.81 206 LEU A N 1
ATOM 1514 C CA . LEU A 1 206 ? 13.877 0.424 -5.497 1.00 98.81 206 LEU A CA 1
ATOM 1515 C C . LEU A 1 206 ? 14.843 -0.763 -5.483 1.00 98.81 206 LEU A C 1
ATOM 1517 O O . LEU A 1 206 ? 15.580 -0.994 -6.437 1.00 98.81 206 LEU A O 1
ATOM 1521 N N . ASP A 1 207 ? 14.808 -1.533 -4.405 1.00 98.88 207 ASP A N 1
ATOM 1522 C CA . ASP A 1 207 ? 15.445 -2.843 -4.309 1.00 98.88 207 ASP A CA 1
ATOM 1523 C C . ASP A 1 207 ? 14.349 -3.913 -4.295 1.00 98.88 207 ASP A C 1
ATOM 1525 O O . ASP A 1 207 ? 13.631 -4.071 -3.310 1.00 98.88 207 ASP A O 1
ATOM 1529 N N . ILE A 1 208 ? 14.199 -4.635 -5.401 1.00 98.88 208 ILE A N 1
ATOM 1530 C CA . ILE A 1 208 ? 13.179 -5.661 -5.596 1.00 98.88 208 ILE A CA 1
ATOM 1531 C C . ILE A 1 208 ? 13.827 -7.011 -5.907 1.00 98.88 208 ILE A C 1
ATOM 1533 O O . ILE A 1 208 ? 14.775 -7.121 -6.689 1.00 98.88 208 ILE A O 1
ATOM 1537 N N . SER A 1 209 ? 13.301 -8.070 -5.294 1.00 98.88 209 SER A N 1
ATOM 1538 C CA . SER A 1 209 ? 13.738 -9.433 -5.588 1.00 98.88 209 SER A CA 1
ATOM 1539 C C . SER A 1 209 ? 12.605 -10.447 -5.519 1.00 98.88 209 SER A C 1
ATOM 1541 O O . SER A 1 209 ? 11.687 -10.283 -4.720 1.00 98.88 209 SER A O 1
ATOM 1543 N N . GLY A 1 210 ? 12.677 -11.483 -6.360 1.00 98.62 210 GLY A N 1
ATOM 1544 C CA . GLY A 1 210 ? 11.763 -12.633 -6.342 1.00 98.62 210 GLY A CA 1
ATOM 1545 C C . GLY A 1 210 ? 10.296 -12.324 -6.660 1.00 98.62 210 GLY A C 1
ATOM 1546 O O . GLY A 1 210 ? 9.437 -13.109 -6.282 1.00 98.62 210 GLY A O 1
ATOM 1547 N N . ALA A 1 211 ? 9.997 -11.178 -7.274 1.00 98.69 211 ALA A N 1
ATOM 1548 C CA . ALA A 1 211 ? 8.628 -10.740 -7.540 1.00 98.69 211 ALA A CA 1
ATOM 1549 C C . ALA A 1 211 ? 8.112 -11.219 -8.906 1.00 98.69 211 ALA A C 1
ATOM 1551 O O . ALA A 1 211 ? 8.844 -11.159 -9.898 1.00 98.69 211 ALA A O 1
ATOM 1552 N N . ASP A 1 212 ? 6.832 -11.586 -8.965 1.00 98.88 212 ASP A N 1
ATOM 1553 C CA . ASP A 1 212 ? 6.105 -11.880 -10.203 1.00 98.88 212 ASP A CA 1
ATOM 1554 C C . ASP A 1 212 ? 5.313 -10.644 -10.658 1.00 98.88 212 ASP A C 1
ATOM 1556 O O . ASP A 1 212 ? 4.451 -10.129 -9.943 1.00 98.88 212 ASP A O 1
ATOM 1560 N N . ILE A 1 213 ? 5.603 -10.140 -11.858 1.00 98.88 213 ILE A N 1
ATOM 1561 C CA . ILE A 1 213 ? 5.088 -8.859 -12.357 1.00 98.88 213 ILE A CA 1
ATOM 1562 C C . ILE A 1 213 ? 4.304 -9.095 -13.648 1.00 98.88 213 ILE A C 1
ATOM 1564 O O . ILE A 1 213 ? 4.884 -9.354 -14.702 1.00 98.88 213 ILE A O 1
ATOM 1568 N N . THR A 1 214 ? 2.978 -8.967 -13.591 1.00 98.69 214 THR A N 1
ATOM 1569 C CA . THR A 1 214 ? 2.102 -9.056 -14.770 1.00 98.69 214 THR A CA 1
ATOM 1570 C C . THR A 1 214 ? 1.790 -7.667 -15.303 1.00 98.69 214 THR A C 1
ATOM 1572 O O . THR A 1 214 ? 1.213 -6.852 -14.582 1.00 98.69 214 THR A O 1
ATOM 1575 N N . ARG A 1 215 ? 2.139 -7.401 -16.568 1.00 97.38 215 ARG A N 1
ATOM 1576 C CA . ARG A 1 215 ? 2.115 -6.049 -17.142 1.00 97.38 215 ARG A CA 1
ATOM 1577 C C . ARG A 1 215 ? 1.426 -5.956 -18.503 1.00 97.38 215 ARG A C 1
ATOM 1579 O O . ARG A 1 215 ? 1.695 -6.736 -19.415 1.00 97.38 215 ARG A O 1
ATOM 1586 N N . ILE A 1 216 ? 0.612 -4.916 -18.666 1.00 95.00 216 ILE A N 1
ATOM 1587 C CA . ILE A 1 216 ? 0.116 -4.427 -19.962 1.00 95.00 216 ILE A CA 1
ATOM 1588 C C . ILE A 1 216 ? 0.902 -3.202 -20.459 1.00 95.00 216 ILE A C 1
ATOM 1590 O O . ILE A 1 216 ? 1.136 -3.062 -21.659 1.00 95.00 216 ILE A O 1
ATOM 1594 N N . GLY A 1 217 ? 1.353 -2.335 -19.547 1.00 94.38 217 GLY A N 1
ATOM 1595 C CA . GLY A 1 217 ? 2.309 -1.256 -19.811 1.00 94.38 217 GLY A CA 1
ATOM 1596 C C . GLY A 1 217 ? 3.743 -1.667 -19.466 1.00 94.38 217 GLY A C 1
ATOM 1597 O O . GLY A 1 217 ? 4.135 -2.824 -19.649 1.00 94.38 217 GLY A O 1
ATOM 1598 N N . HIS A 1 218 ? 4.528 -0.721 -18.943 1.00 96.69 218 HIS A N 1
ATOM 1599 C CA . HIS A 1 218 ? 5.842 -1.035 -18.375 1.00 96.69 218 HIS A CA 1
ATOM 1600 C C . HIS A 1 218 ? 5.700 -1.897 -17.113 1.00 96.69 218 HIS A C 1
ATOM 1602 O O . HIS A 1 218 ? 4.740 -1.743 -16.353 1.00 96.69 218 HIS A O 1
ATOM 1608 N N . GLY A 1 219 ? 6.650 -2.795 -16.863 1.00 98.12 219 GLY A N 1
ATOM 1609 C CA . GLY A 1 219 ? 6.660 -3.577 -15.625 1.00 98.12 219 GLY A CA 1
ATOM 1610 C C . GLY A 1 219 ? 7.042 -2.683 -14.453 1.00 98.12 219 GLY A C 1
ATOM 1611 O O . GLY A 1 219 ? 6.220 -2.397 -13.586 1.00 98.12 219 GLY A O 1
ATOM 1612 N N . ILE A 1 220 ? 8.266 -2.168 -14.491 1.00 98.62 220 ILE A N 1
ATOM 1613 C CA . ILE A 1 220 ? 8.820 -1.211 -13.539 1.00 98.62 220 ILE A CA 1
ATOM 1614 C C . ILE A 1 220 ? 9.172 0.072 -14.294 1.00 98.62 220 ILE A C 1
ATOM 1616 O O . ILE A 1 220 ? 9.905 0.040 -15.279 1.00 98.62 220 ILE A O 1
ATOM 1620 N N . LEU A 1 221 ? 8.663 1.208 -13.822 1.00 97.62 221 LEU A N 1
ATOM 1621 C CA . LEU A 1 221 ? 8.933 2.519 -14.403 1.00 97.62 221 LEU A CA 1
ATOM 1622 C C . LEU A 1 221 ? 9.620 3.440 -13.393 1.00 97.62 221 LEU A C 1
ATOM 1624 O O . LEU A 1 221 ? 9.027 3.805 -12.373 1.00 97.62 221 LEU A O 1
ATOM 1628 N N . TYR A 1 222 ? 10.825 3.896 -13.728 1.00 97.50 222 TYR A N 1
ATOM 1629 C CA . TYR A 1 222 ? 11.459 5.024 -13.051 1.00 97.50 222 TYR A CA 1
ATOM 1630 C C . TYR A 1 222 ? 10.893 6.350 -13.570 1.00 97.50 222 TYR A C 1
ATOM 1632 O O . TYR A 1 222 ? 10.874 6.609 -14.777 1.00 97.50 222 TYR A O 1
ATOM 1640 N N . SER A 1 223 ? 10.415 7.219 -12.677 1.00 92.88 223 SER A N 1
ATOM 1641 C CA . SER A 1 223 ? 9.726 8.449 -13.087 1.00 92.88 223 SER A CA 1
ATOM 1642 C C . SER A 1 223 ? 10.037 9.644 -12.187 1.00 92.88 223 SER A C 1
ATOM 1644 O O . SER A 1 223 ? 9.269 9.947 -11.276 1.00 92.88 223 SER A O 1
ATOM 1646 N N . ARG A 1 224 ? 11.077 10.416 -12.510 1.00 87.75 224 ARG A N 1
ATOM 1647 C CA . ARG A 1 224 ? 11.328 11.740 -11.910 1.00 87.75 224 ARG A CA 1
ATOM 1648 C C . ARG A 1 224 ? 10.970 12.891 -12.842 1.00 87.75 224 ARG A C 1
ATOM 1650 O O . ARG A 1 224 ? 11.006 12.751 -14.064 1.00 87.75 224 ARG A O 1
ATOM 1657 N N . SER A 1 225 ? 10.627 14.030 -12.240 1.00 83.12 225 SER A N 1
ATOM 1658 C CA . SER A 1 225 ? 10.271 15.244 -12.988 1.00 83.12 225 SER A CA 1
ATOM 1659 C C . SER A 1 225 ? 11.490 16.124 -13.276 1.00 83.12 225 SER A C 1
ATOM 1661 O O . SER A 1 225 ? 11.526 16.786 -14.310 1.00 83.12 225 SER A O 1
ATOM 1663 N N . ASN A 1 226 ? 12.475 16.150 -12.371 1.00 81.69 226 ASN A N 1
ATOM 1664 C CA . ASN A 1 226 ? 13.678 16.966 -12.506 1.00 81.69 226 ASN A CA 1
ATOM 1665 C C . ASN A 1 226 ? 14.861 16.397 -11.678 1.00 81.69 226 ASN A C 1
ATOM 1667 O O . ASN A 1 226 ? 14.673 16.162 -10.486 1.00 81.69 226 ASN A O 1
ATOM 1671 N N . PRO A 1 227 ? 16.070 16.233 -12.254 1.00 86.56 227 PRO A N 1
ATOM 1672 C CA . PRO A 1 227 ? 16.330 16.264 -13.692 1.00 86.56 227 PRO A CA 1
ATOM 1673 C C . PRO A 1 227 ? 15.506 15.188 -14.408 1.00 86.56 227 PRO A C 1
ATOM 1675 O O . PRO A 1 227 ? 15.116 14.181 -13.816 1.00 86.56 227 PRO A O 1
ATOM 1678 N N . VAL A 1 228 ? 15.185 15.435 -15.677 1.00 88.00 228 VAL A N 1
ATOM 1679 C CA . VAL A 1 228 ? 14.481 14.441 -16.493 1.00 88.00 228 VAL A CA 1
ATOM 1680 C C . VAL A 1 228 ? 15.405 13.229 -16.654 1.00 88.00 228 VAL A C 1
ATOM 1682 O O . VAL A 1 228 ? 16.526 13.415 -17.130 1.00 88.00 228 VAL A O 1
ATOM 1685 N N . PRO A 1 229 ? 14.968 12.015 -16.279 1.00 91.12 229 PRO A N 1
ATOM 1686 C CA . PRO A 1 229 ? 15.838 10.849 -16.299 1.00 91.12 229 PRO A CA 1
ATOM 1687 C C . PRO A 1 229 ? 16.232 10.472 -17.729 1.00 91.12 229 PRO A C 1
ATOM 1689 O O . PRO A 1 229 ? 15.418 10.546 -18.659 1.00 91.12 229 PRO A O 1
ATOM 1692 N N . THR A 1 230 ? 17.486 10.056 -17.892 1.00 93.19 230 THR A N 1
ATOM 1693 C CA . THR A 1 230 ? 18.037 9.508 -19.143 1.00 93.19 230 THR A CA 1
ATOM 1694 C C . THR A 1 230 ? 18.266 8.003 -19.083 1.00 93.19 230 THR A C 1
ATOM 1696 O O . THR A 1 230 ? 18.596 7.419 -20.111 1.00 93.19 230 THR A O 1
ATOM 1699 N N . GLU A 1 231 ? 18.074 7.400 -17.911 1.00 93.31 231 GLU A N 1
ATOM 1700 C CA . GLU A 1 231 ? 18.115 5.962 -17.652 1.00 93.31 231 GLU A CA 1
ATOM 1701 C C . GLU A 1 231 ? 17.276 5.619 -16.407 1.00 93.31 231 GLU A C 1
ATOM 1703 O O . GLU A 1 231 ? 16.819 6.516 -15.690 1.00 93.31 231 GLU A O 1
ATOM 1708 N N . ALA A 1 232 ? 17.051 4.327 -16.154 1.00 94.44 232 ALA A N 1
ATOM 1709 C CA . ALA A 1 232 ? 16.471 3.860 -14.898 1.00 94.44 232 ALA A CA 1
ATOM 1710 C C . ALA A 1 232 ? 17.557 3.846 -13.812 1.00 94.44 232 ALA A C 1
ATOM 1712 O O . ALA A 1 232 ? 18.507 3.070 -13.879 1.00 94.44 232 ALA A O 1
ATOM 1713 N N . GLU A 1 233 ? 17.417 4.705 -12.806 1.00 94.75 233 GLU A N 1
ATOM 1714 C CA . GLU A 1 233 ? 18.416 4.881 -11.747 1.00 94.75 233 GLU A CA 1
ATOM 1715 C C . GLU A 1 233 ? 17.985 4.179 -10.454 1.00 94.75 233 GLU A C 1
ATOM 1717 O O . GLU A 1 233 ? 16.793 4.019 -10.190 1.00 94.75 233 GLU A O 1
ATOM 1722 N N . ASN A 1 234 ? 18.950 3.821 -9.599 1.00 96.81 234 ASN A N 1
ATOM 1723 C CA . ASN A 1 234 ? 18.716 3.303 -8.241 1.00 96.81 234 ASN A CA 1
ATOM 1724 C C . ASN A 1 234 ? 17.765 2.091 -8.170 1.00 96.81 234 ASN A C 1
ATOM 1726 O O . ASN A 1 234 ? 17.007 1.954 -7.206 1.00 96.81 234 ASN A O 1
ATOM 1730 N N . LEU A 1 235 ? 17.814 1.225 -9.186 1.00 98.44 235 LEU A N 1
ATOM 1731 C CA . LEU A 1 235 ? 17.067 -0.026 -9.250 1.00 98.44 235 LEU A CA 1
ATOM 1732 C C . LEU A 1 235 ? 17.995 -1.221 -9.052 1.00 98.44 235 LEU A C 1
ATOM 1734 O O . LEU A 1 235 ? 18.990 -1.368 -9.756 1.00 98.44 235 LEU A O 1
ATOM 1738 N N . THR A 1 236 ? 17.610 -2.118 -8.153 1.00 98.56 236 THR A N 1
ATOM 1739 C CA . THR A 1 236 ? 18.077 -3.508 -8.136 1.00 98.56 236 THR A CA 1
ATOM 1740 C C . THR A 1 236 ? 16.872 -4.408 -8.389 1.00 98.56 236 THR A C 1
ATOM 1742 O O . THR A 1 236 ? 15.899 -4.307 -7.654 1.00 98.56 236 THR A O 1
ATOM 1745 N N . CYS A 1 237 ? 16.919 -5.269 -9.414 1.00 98.25 237 CYS A N 1
ATOM 1746 C CA . CYS A 1 237 ? 15.886 -6.281 -9.687 1.00 98.25 237 CYS A CA 1
ATOM 1747 C C . CYS A 1 237 ? 16.545 -7.654 -9.806 1.00 98.25 237 CYS A C 1
ATOM 1749 O O . CYS A 1 237 ? 17.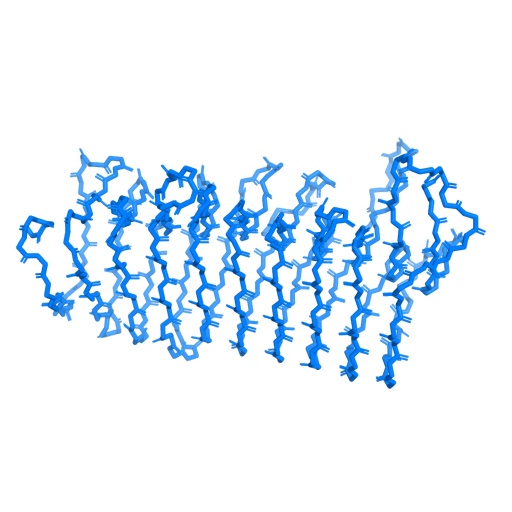197 -7.945 -10.808 1.00 98.25 237 CYS A O 1
ATOM 1751 N N . THR A 1 238 ? 16.401 -8.491 -8.779 1.00 98.56 238 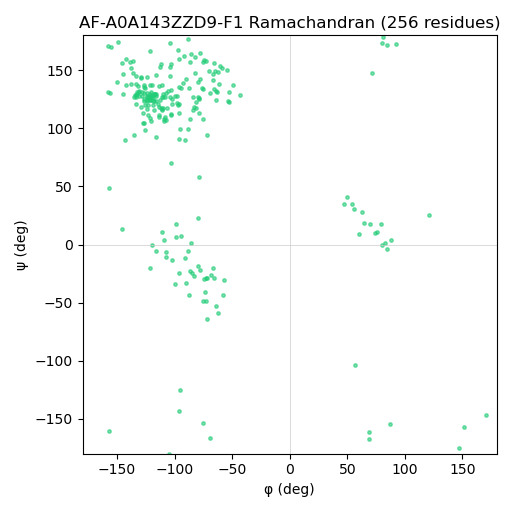THR A N 1
ATOM 1752 C CA . THR A 1 238 ? 17.034 -9.819 -8.738 1.00 98.56 238 THR A CA 1
ATOM 1753 C C . THR A 1 238 ? 15.985 -10.921 -8.754 1.00 98.56 238 THR A C 1
ATOM 1755 O O . THR A 1 238 ? 15.156 -10.999 -7.855 1.00 98.56 238 THR A O 1
ATOM 1758 N N . GLY A 1 239 ? 16.022 -11.806 -9.752 1.00 98.25 239 GLY A N 1
ATOM 1759 C CA . GLY A 1 239 ? 15.066 -12.919 -9.840 1.00 98.25 239 GLY A CA 1
ATOM 1760 C C . GLY A 1 239 ? 13.610 -12.470 -10.008 1.00 98.25 239 GLY A C 1
ATOM 1761 O O . GLY A 1 239 ? 12.710 -13.155 -9.541 1.00 98.25 239 GLY A O 1
ATOM 1762 N N . CYS A 1 240 ? 13.388 -11.302 -10.615 1.00 98.56 240 CYS A N 1
ATOM 1763 C CA . CYS A 1 240 ? 12.063 -10.811 -10.979 1.00 98.56 240 CYS A CA 1
ATOM 1764 C C . CYS A 1 240 ? 11.561 -11.548 -12.234 1.00 98.56 240 CYS A C 1
ATOM 1766 O O . CYS A 1 240 ? 12.309 -11.651 -13.211 1.00 98.56 240 CYS A O 1
ATOM 1768 N N . THR A 1 241 ? 10.306 -11.994 -12.240 1.00 98.81 241 THR A N 1
ATOM 1769 C CA . THR A 1 241 ? 9.659 -12.600 -13.414 1.00 98.81 241 THR A CA 1
ATOM 1770 C C . THR A 1 241 ? 8.665 -11.617 -14.016 1.00 98.81 241 THR A C 1
ATOM 1772 O O . THR A 1 241 ? 7.842 -11.049 -13.302 1.00 98.81 241 THR A O 1
ATOM 1775 N N . PHE A 1 242 ? 8.708 -11.425 -15.335 1.00 98.69 242 PHE A N 1
ATOM 1776 C CA . PHE A 1 242 ? 7.762 -10.565 -16.045 1.00 98.69 242 PHE A CA 1
ATOM 1777 C C . PHE A 1 242 ? 6.818 -11.394 -16.918 1.00 98.69 242 PHE A C 1
ATOM 1779 O O . PHE A 1 242 ? 7.252 -12.178 -17.762 1.00 98.69 242 PHE A O 1
ATOM 1786 N N . HIS A 1 243 ? 5.518 -11.175 -16.742 1.00 98.38 243 HIS A N 1
ATOM 1787 C CA . HIS A 1 243 ? 4.456 -11.760 -17.551 1.00 98.38 243 HIS A CA 1
ATOM 1788 C C . HIS A 1 243 ? 3.828 -10.669 -18.414 1.00 98.38 243 HIS A C 1
ATOM 1790 O O . HIS A 1 243 ? 3.121 -9.783 -17.928 1.00 98.38 243 HIS A O 1
ATOM 1796 N N . VAL A 1 244 ? 4.114 -10.718 -19.712 1.00 97.31 244 VAL A N 1
ATOM 1797 C CA . VAL A 1 244 ? 3.602 -9.742 -20.675 1.00 97.31 244 VAL A CA 1
ATOM 1798 C C . VAL A 1 244 ? 2.184 -10.124 -21.077 1.00 97.31 244 VAL A C 1
ATOM 1800 O O . VAL A 1 244 ? 1.949 -11.220 -21.583 1.00 97.31 244 VAL A O 1
ATOM 1803 N N . VAL A 1 245 ? 1.240 -9.211 -20.863 1.00 95.44 245 VAL A N 1
ATOM 1804 C CA . VAL A 1 245 ? -0.157 -9.394 -21.264 1.00 95.44 245 VAL A CA 1
ATOM 1805 C C . VAL A 1 245 ? -0.305 -9.140 -22.763 1.00 95.44 245 VAL A C 1
ATOM 1807 O O . VAL A 1 245 ? 0.327 -8.241 -23.329 1.00 95.44 245 VAL A O 1
ATOM 1810 N N . GLU A 1 246 ? -1.160 -9.928 -23.418 1.00 90.94 246 GLU A N 1
ATOM 1811 C CA . GLU A 1 246 ? -1.481 -9.757 -24.834 1.00 90.94 246 GLU A CA 1
ATOM 1812 C C . GLU A 1 246 ? -1.924 -8.313 -25.133 1.00 90.94 246 GLU A C 1
ATOM 1814 O O . GLU A 1 246 ? -2.756 -7.724 -24.442 1.00 90.94 246 GLU A O 1
ATOM 1819 N N . GLY A 1 247 ? -1.341 -7.718 -26.176 1.00 85.81 247 GLY A N 1
ATOM 1820 C CA . GLY A 1 247 ? -1.586 -6.323 -26.540 1.00 85.81 247 GLY A CA 1
ATOM 1821 C C . GLY A 1 247 ? -0.670 -5.302 -25.856 1.00 85.81 247 GLY A C 1
ATOM 1822 O O . GLY A 1 247 ? -0.842 -4.108 -26.107 1.00 85.81 247 GLY A O 1
ATOM 1823 N N . SER A 1 248 ? 0.314 -5.731 -25.057 1.00 89.44 248 SER A N 1
ATOM 1824 C CA . SER A 1 248 ? 1.418 -4.871 -24.612 1.00 89.44 248 SER A CA 1
ATOM 1825 C C . SER A 1 248 ? 2.377 -4.592 -25.777 1.00 89.44 248 SER A C 1
ATOM 1827 O O . SER A 1 248 ? 3.261 -5.388 -26.088 1.00 89.44 248 SER A O 1
ATOM 1829 N N . VAL A 1 249 ? 2.177 -3.469 -26.472 1.00 86.31 249 VAL A N 1
ATOM 1830 C CA . VAL A 1 249 ? 2.977 -3.079 -27.647 1.00 86.31 249 VAL A CA 1
ATOM 1831 C C . VAL A 1 249 ? 3.811 -1.844 -27.323 1.00 86.31 249 VAL A C 1
ATOM 1833 O O . VAL A 1 249 ? 3.262 -0.810 -26.957 1.00 86.31 249 VAL A O 1
ATOM 1836 N N . GLY A 1 250 ? 5.132 -1.938 -27.499 1.00 87.69 250 GLY A N 1
ATOM 1837 C CA . GLY A 1 250 ? 6.051 -0.807 -27.310 1.00 87.69 250 GLY A CA 1
ATOM 1838 C C . GLY A 1 250 ? 6.401 -0.489 -25.852 1.00 87.69 250 GLY A C 1
ATOM 1839 O O . GLY A 1 250 ? 6.882 0.607 -25.584 1.00 87.69 250 GLY A O 1
ATOM 1840 N N . TYR A 1 251 ? 6.171 -1.426 -24.924 1.00 93.75 251 TYR A N 1
ATOM 1841 C CA . TYR A 1 251 ? 6.473 -1.272 -23.498 1.00 93.75 251 TYR A CA 1
ATOM 1842 C C . TYR A 1 251 ? 7.503 -2.300 -23.020 1.00 93.75 251 TYR A C 1
ATOM 1844 O O . TYR A 1 251 ? 7.332 -3.506 -23.222 1.00 93.75 251 TYR A O 1
ATOM 1852 N N . ASN A 1 252 ? 8.540 -1.813 -22.340 1.00 95.94 252 ASN A N 1
ATOM 1853 C CA . ASN A 1 252 ? 9.611 -2.629 -21.765 1.00 95.94 252 ASN A CA 1
ATOM 1854 C C . ASN A 1 252 ? 9.269 -3.146 -20.358 1.00 95.94 252 ASN A C 1
ATOM 1856 O O . ASN A 1 252 ? 8.469 -2.542 -19.641 1.00 95.94 252 ASN A O 1
ATOM 1860 N N . ASP A 1 253 ? 9.914 -4.241 -19.941 1.00 97.81 253 ASP A N 1
ATOM 1861 C CA . ASP A 1 253 ? 9.829 -4.751 -18.562 1.00 97.81 253 ASP A CA 1
ATOM 1862 C C . ASP A 1 253 ? 10.287 -3.698 -17.552 1.00 97.81 253 ASP A C 1
ATOM 1864 O O . ASP A 1 253 ? 9.624 -3.471 -16.544 1.00 97.81 253 ASP A O 1
ATOM 1868 N N . ILE A 1 254 ? 11.391 -3.020 -17.860 1.00 97.94 254 ILE A N 1
ATOM 1869 C CA . ILE A 1 254 ? 11.961 -1.933 -17.071 1.00 97.94 254 ILE A CA 1
ATOM 1870 C C . ILE A 1 254 ? 12.168 -0.756 -18.011 1.00 97.94 254 ILE A C 1
ATOM 1872 O O . ILE A 1 254 ? 12.727 -0.920 -19.096 1.00 97.94 254 ILE A O 1
ATOM 1876 N N . ASP A 1 255 ? 11.714 0.421 -17.600 1.00 96.56 255 ASP A N 1
ATOM 1877 C CA . ASP A 1 255 ? 11.899 1.640 -18.375 1.00 96.56 255 ASP A CA 1
ATOM 1878 C C . ASP A 1 255 ? 12.017 2.875 -17.481 1.00 96.56 255 ASP A C 1
ATOM 1880 O O . ASP A 1 255 ? 11.828 2.831 -16.260 1.00 96.56 255 ASP A O 1
ATOM 1884 N N . TYR A 1 256 ? 12.311 4.001 -18.111 1.00 93.06 256 TYR A N 1
ATOM 1885 C CA . TYR A 1 256 ? 12.381 5.311 -17.497 1.00 93.06 256 TYR A CA 1
ATOM 1886 C C . TYR A 1 256 ? 11.636 6.317 -18.372 1.00 93.06 256 TYR A C 1
ATOM 1888 O O . TYR A 1 256 ? 11.708 6.252 -19.594 1.00 93.06 256 TYR A O 1
ATOM 1896 N N . ARG A 1 257 ? 10.974 7.297 -17.736 1.00 76.62 257 ARG A N 1
ATOM 1897 C CA . ARG A 1 257 ? 10.228 8.394 -18.398 1.00 76.62 257 ARG A CA 1
ATOM 1898 C C . ARG A 1 257 ? 8.918 7.941 -19.087 1.00 76.62 257 ARG A C 1
ATOM 1900 O O . ARG A 1 257 ? 8.774 6.819 -19.544 1.00 76.62 257 ARG A O 1
ATOM 1907 N N . LYS A 1 258 ? 7.916 8.829 -19.101 1.00 61.47 258 LYS A N 1
ATOM 1908 C CA . LYS A 1 258 ? 6.590 8.607 -19.721 1.00 61.47 258 LYS A CA 1
ATOM 1909 C C . LYS A 1 258 ? 6.558 8.949 -21.211 1.00 61.47 258 LYS A C 1
ATOM 1911 O O . LYS A 1 258 ? 7.215 9.947 -21.579 1.00 61.47 258 LYS A O 1
#

pLDDT: mean 92.57, std 9.05, range [53.84, 98.94]

Radius of gyration: 18.22 Å; Cα contacts (8 Å, |Δi|>4): 883; chains: 1; bounding box: 43×32×55 Å